Protein AF-V4XPL2-F1 (afdb_monomer_lite)

Sequence (329 aa):
MSSGTDWDTNAVEYSGDIAVSGDETPPVGIESPEDVYILPHSIEGDLKIVNAEYVFADVPTGDTVNDPTPETEITGSLEDAYYQPHGVTGDAILVDPEDVFIAQNAVEGQLQVVGDEQRFYEDQASPQFPYAQLDETVVGWQQSATITEPRVGAAVSGYDNSLAIEEAEHDLDIYVLGSEHEVRVTSQVGREMSVNVFFVGINNTVSTGPYVDVTVANESGTDNTATQDSFPVDRLIEQTETEAYSEAGFGRAQVTYQQLADTDDEYCPNCGCVDVTIIERRQRDALFVFGSPVYTYDDGGVSYECEECSPRGSPRVELTPDERRELFS

pLDDT: mean 88.95, std 11.65, range [33.03, 98.81]

Structure (mmCIF, N/CA/C/O backbone):
data_AF-V4XPL2-F1
#
_entry.id   AF-V4XPL2-F1
#
loop_
_atom_site.group_PDB
_atom_site.id
_atom_site.type_symbol
_atom_site.label_atom_id
_atom_site.label_alt_id
_atom_site.label_comp_id
_atom_site.label_asym_id
_atom_site.label_entity_id
_atom_site.label_seq_id
_atom_site.pdbx_PDB_ins_code
_atom_site.Cartn_x
_atom_site.Cartn_y
_atom_site.Cartn_z
_atom_site.occupancy
_atom_site.B_iso_or_equiv
_atom_site.auth_seq_id
_atom_site.auth_comp_id
_atom_site.auth_asym_id
_atom_site.auth_atom_id
_atom_site.pdbx_PDB_model_num
ATOM 1 N N . MET A 1 1 ? 22.987 21.596 -19.414 1.00 33.03 1 MET A N 1
ATOM 2 C CA . MET A 1 1 ? 23.708 21.371 -20.686 1.00 33.03 1 MET A CA 1
ATOM 3 C C . MET A 1 1 ? 23.213 20.015 -21.125 1.00 33.03 1 MET A C 1
ATOM 5 O O . MET A 1 1 ? 23.499 19.090 -20.392 1.00 33.03 1 MET A O 1
ATOM 9 N N . SER A 1 2 ? 22.389 19.930 -22.174 1.00 36.25 2 SER A N 1
ATOM 10 C CA . SER A 1 2 ? 21.857 18.644 -22.651 1.00 36.25 2 SER A CA 1
ATOM 11 C C . SER A 1 2 ? 23.041 17.742 -23.005 1.00 36.25 2 SER A C 1
ATOM 13 O O . SER A 1 2 ? 23.864 18.098 -23.853 1.00 36.25 2 SER A O 1
ATOM 15 N N . SER A 1 3 ? 23.174 16.654 -22.255 1.00 40.31 3 SER A N 1
ATOM 16 C CA . SER A 1 3 ? 24.094 15.546 -22.492 1.00 40.31 3 SER A CA 1
ATOM 17 C C . SER A 1 3 ? 23.401 14.474 -23.323 1.00 40.31 3 SER A C 1
ATOM 19 O O . SER A 1 3 ? 23.576 13.296 -23.043 1.00 40.31 3 SER A O 1
ATOM 21 N N . GLY A 1 4 ? 22.651 14.896 -24.349 1.00 46.25 4 GLY A N 1
ATOM 22 C CA . GLY A 1 4 ? 21.973 13.976 -25.249 1.00 46.25 4 GLY A CA 1
ATOM 23 C C . GLY A 1 4 ? 22.953 12.958 -25.799 1.00 46.25 4 GLY A C 1
ATOM 24 O O . GLY A 1 4 ? 23.976 13.314 -26.404 1.00 46.25 4 GLY A O 1
ATOM 25 N N . THR A 1 5 ? 22.676 11.696 -25.504 1.00 55.81 5 THR A N 1
ATOM 26 C CA . THR A 1 5 ? 23.456 10.582 -26.016 1.00 55.81 5 THR A CA 1
ATOM 27 C C . THR A 1 5 ? 23.020 10.424 -27.466 1.00 55.81 5 THR A C 1
ATOM 29 O O . THR A 1 5 ? 21.894 10.041 -27.720 1.00 55.81 5 THR A O 1
ATOM 32 N N . ASP A 1 6 ? 23.871 10.804 -28.423 1.00 56.38 6 ASP A N 1
ATOM 33 C CA . ASP A 1 6 ? 23.534 10.790 -29.857 1.00 56.38 6 ASP A CA 1
ATOM 34 C C . ASP A 1 6 ? 23.443 9.329 -30.347 1.00 56.38 6 ASP A C 1
ATOM 36 O O . ASP A 1 6 ? 24.427 8.741 -30.813 1.00 56.38 6 ASP A O 1
ATOM 40 N N . TRP A 1 7 ? 22.288 8.700 -30.129 1.00 66.06 7 TRP A N 1
ATOM 41 C CA . TRP A 1 7 ? 21.957 7.365 -30.603 1.00 66.06 7 TRP A CA 1
ATOM 42 C C . TRP A 1 7 ? 21.556 7.466 -32.091 1.00 66.06 7 TRP A C 1
ATOM 44 O O . TRP A 1 7 ? 20.605 8.139 -32.468 1.00 66.06 7 TRP A O 1
ATOM 54 N N . ASP A 1 8 ? 22.297 6.808 -32.991 1.00 57.56 8 ASP A N 1
ATOM 55 C CA . ASP A 1 8 ? 21.988 6.789 -34.438 1.00 57.56 8 ASP A CA 1
ATOM 56 C C . ASP A 1 8 ? 20.864 5.771 -34.732 1.00 57.56 8 ASP A C 1
ATOM 58 O O . ASP A 1 8 ? 21.123 4.673 -35.237 1.00 57.56 8 ASP A O 1
ATOM 62 N N . THR A 1 9 ? 19.630 6.081 -34.306 1.00 63.12 9 THR A N 1
ATOM 63 C CA . THR A 1 9 ? 18.518 5.110 -34.210 1.00 63.12 9 THR A CA 1
ATOM 64 C C . THR A 1 9 ? 17.161 5.676 -34.662 1.00 63.12 9 THR A C 1
ATOM 66 O O . THR A 1 9 ? 17.062 6.815 -35.130 1.00 63.12 9 THR A O 1
ATOM 69 N N . ASN A 1 10 ? 16.094 4.862 -34.612 1.00 75.44 10 ASN A N 1
ATOM 70 C CA . ASN A 1 10 ? 14.735 5.326 -34.907 1.00 75.44 10 ASN A CA 1
ATOM 71 C C . ASN A 1 10 ? 14.178 6.107 -33.707 1.00 75.44 10 ASN A C 1
ATOM 73 O O . ASN A 1 10 ? 13.444 5.547 -32.893 1.00 75.44 10 ASN A O 1
ATOM 77 N N . ALA A 1 11 ? 14.514 7.393 -33.621 1.00 81.62 11 ALA A N 1
ATOM 78 C CA . ALA A 1 11 ? 13.991 8.272 -32.583 1.00 81.62 11 ALA A CA 1
ATOM 79 C C . ALA A 1 11 ? 12.502 8.592 -32.803 1.00 81.62 11 ALA A C 1
ATOM 81 O O . ALA A 1 11 ? 12.077 8.965 -33.906 1.00 81.62 11 ALA A O 1
ATOM 82 N N . VAL A 1 12 ? 11.717 8.475 -31.735 1.00 87.69 12 VAL A N 1
ATOM 83 C CA . VAL A 1 12 ? 10.307 8.857 -31.666 1.00 87.69 12 VAL A CA 1
ATOM 84 C C . VAL A 1 12 ? 10.140 9.879 -30.544 1.00 87.69 12 VAL A C 1
ATOM 86 O O . VAL A 1 12 ? 10.481 9.613 -29.396 1.00 87.69 12 VAL A O 1
ATOM 89 N N . GLU A 1 13 ? 9.607 11.052 -30.882 1.00 90.56 13 GLU A N 1
ATOM 90 C CA . GLU A 1 13 ? 9.356 12.119 -29.909 1.00 90.56 13 GLU A CA 1
ATOM 91 C C . GLU A 1 13 ? 7.941 12.015 -29.320 1.00 90.56 13 GLU A C 1
ATOM 93 O O . GLU A 1 13 ? 6.956 11.954 -30.067 1.00 90.56 13 GLU A O 1
ATOM 98 N N . TYR A 1 14 ? 7.841 12.077 -27.991 1.00 92.81 14 TYR A N 1
ATOM 99 C CA . TYR A 1 14 ? 6.587 12.139 -27.236 1.00 92.81 14 TYR A CA 1
ATOM 100 C C . TYR A 1 14 ? 6.548 13.349 -26.285 1.00 92.81 14 TYR A C 1
ATOM 102 O O . TYR A 1 14 ? 7.521 14.087 -26.115 1.00 92.81 14 TYR A O 1
ATOM 110 N N . SER A 1 15 ? 5.377 13.595 -25.697 1.00 93.50 15 SER A N 1
ATOM 111 C CA . SER A 1 15 ? 5.182 14.629 -24.678 1.00 93.50 15 SER A CA 1
ATOM 112 C C . SER A 1 15 ? 4.170 14.172 -23.636 1.00 93.50 15 SER A C 1
ATOM 114 O O . SER A 1 15 ? 3.108 13.682 -24.039 1.00 93.50 15 SER A O 1
ATOM 116 N N . GLY A 1 16 ? 4.455 14.431 -22.361 1.00 93.50 16 GLY A N 1
ATOM 117 C CA . GLY A 1 16 ? 3.682 13.922 -21.227 1.00 93.50 16 GLY A CA 1
ATOM 118 C C . GLY A 1 16 ? 3.975 12.446 -20.970 1.00 93.50 16 GLY A C 1
ATOM 119 O O . GLY A 1 16 ? 5.040 11.952 -21.347 1.00 93.50 16 GLY A O 1
ATOM 120 N N . ASP A 1 17 ? 3.007 11.759 -20.375 1.00 94.44 17 ASP A N 1
ATOM 121 C CA . ASP A 1 17 ? 3.137 10.351 -20.004 1.00 94.44 17 ASP A CA 1
ATOM 122 C C . ASP A 1 17 ? 3.241 9.418 -21.212 1.00 94.44 17 ASP A C 1
ATOM 124 O O . ASP A 1 17 ? 2.510 9.543 -22.207 1.00 94.44 17 ASP A O 1
ATOM 128 N N . ILE A 1 18 ? 4.089 8.402 -21.084 1.00 95.12 18 ILE A N 1
ATOM 129 C CA . ILE A 1 18 ? 4.229 7.323 -22.059 1.00 95.12 18 ILE A CA 1
ATOM 130 C C . ILE A 1 18 ? 4.023 5.959 -21.408 1.00 95.12 18 ILE A C 1
ATOM 132 O O . ILE A 1 18 ? 4.383 5.722 -20.258 1.00 95.12 18 ILE A O 1
ATOM 136 N N . ALA A 1 19 ? 3.465 5.027 -22.178 1.00 95.06 19 ALA A N 1
ATOM 137 C CA . ALA A 1 19 ? 3.338 3.632 -21.783 1.00 95.06 19 ALA A CA 1
ATOM 138 C C . ALA A 1 19 ? 4.130 2.753 -22.752 1.00 95.06 19 ALA A C 1
ATOM 140 O O . ALA A 1 19 ? 3.823 2.712 -23.944 1.00 95.06 19 ALA A O 1
ATOM 141 N N . VAL A 1 20 ? 5.118 2.029 -22.230 1.00 95.06 20 VAL A N 1
ATOM 142 C CA . VAL A 1 20 ? 5.920 1.061 -22.985 1.00 95.06 20 VAL A CA 1
ATOM 143 C C . VAL A 1 20 ? 5.206 -0.282 -22.910 1.00 95.06 20 VAL A C 1
ATOM 145 O O . VAL A 1 20 ? 5.054 -0.849 -21.826 1.00 95.06 20 VAL A O 1
ATOM 148 N N . SER A 1 21 ? 4.699 -0.756 -24.047 1.00 92.31 21 SER A N 1
ATOM 149 C CA . SER A 1 21 ? 3.725 -1.862 -24.097 1.00 92.31 21 SER A CA 1
ATOM 150 C C . SER A 1 21 ? 4.069 -2.974 -25.093 1.00 92.31 21 SER A C 1
ATOM 152 O O . SER A 1 21 ? 3.264 -3.886 -25.292 1.00 92.31 21 SER A O 1
ATOM 154 N N . GLY A 1 22 ? 5.270 -2.936 -25.678 1.00 91.06 22 GLY A N 1
ATOM 155 C CA . GLY A 1 22 ? 5.806 -3.995 -26.537 1.00 91.06 22 GLY A CA 1
ATOM 156 C C . GLY A 1 22 ? 5.721 -3.706 -28.034 1.00 91.06 22 GLY A C 1
ATOM 157 O O . GLY A 1 22 ? 6.038 -4.585 -28.838 1.00 91.06 22 GLY A O 1
ATOM 158 N N . ASP A 1 23 ? 5.303 -2.498 -28.419 1.00 89.50 23 ASP A N 1
ATOM 159 C CA . ASP A 1 23 ? 5.283 -2.057 -29.819 1.00 89.50 23 ASP A CA 1
ATOM 160 C C . ASP A 1 23 ? 6.684 -1.628 -30.303 1.00 89.50 23 ASP A C 1
ATOM 162 O O . ASP A 1 23 ? 6.965 -1.594 -31.506 1.00 89.50 23 ASP A O 1
ATOM 166 N N . GLU A 1 24 ? 7.576 -1.318 -29.364 1.00 92.00 24 GLU A N 1
ATOM 167 C CA . GLU A 1 24 ? 8.950 -0.899 -29.588 1.00 92.00 24 GLU A CA 1
ATOM 168 C C . GLU A 1 24 ? 9.860 -2.081 -29.958 1.00 92.00 24 GLU A C 1
ATOM 170 O O . GLU A 1 24 ? 9.716 -3.206 -29.479 1.00 92.00 24 GLU A O 1
ATOM 175 N N . THR A 1 25 ? 10.854 -1.827 -30.813 1.00 93.56 25 THR A N 1
ATOM 176 C CA . THR A 1 25 ? 11.878 -2.828 -31.146 1.00 93.56 25 THR A CA 1
ATOM 177 C C . THR A 1 25 ? 13.047 -2.718 -30.161 1.00 93.56 25 THR A C 1
ATOM 179 O O . THR A 1 25 ? 13.667 -1.650 -30.116 1.00 93.56 25 THR A O 1
ATOM 182 N N . PRO A 1 26 ? 13.368 -3.772 -29.384 1.00 92.06 26 PRO A N 1
ATOM 183 C CA . PRO A 1 26 ? 14.457 -3.729 -28.417 1.00 92.06 26 PRO A CA 1
ATOM 184 C C . PRO A 1 26 ? 15.846 -3.781 -29.088 1.00 92.06 26 PRO A C 1
ATOM 186 O O . PRO A 1 26 ? 15.983 -4.408 -30.140 1.00 92.06 26 PRO A O 1
ATOM 189 N N . PRO A 1 27 ? 16.897 -3.216 -28.463 1.00 94.00 27 PRO A N 1
ATOM 190 C CA . PRO A 1 27 ? 16.865 -2.551 -27.160 1.00 94.00 27 PRO A CA 1
ATOM 191 C C . PRO A 1 27 ? 16.107 -1.218 -27.194 1.00 94.00 27 PRO A C 1
ATOM 193 O O . PRO A 1 27 ? 16.219 -0.473 -28.167 1.00 94.00 27 PRO A O 1
ATOM 196 N N . VAL A 1 28 ? 15.313 -0.937 -26.161 1.00 95.19 28 VAL A N 1
ATOM 197 C CA . VAL A 1 28 ? 14.491 0.283 -26.075 1.00 95.19 28 VAL A CA 1
ATOM 198 C C . VAL A 1 28 ? 15.183 1.288 -25.165 1.00 95.19 28 VAL A C 1
ATOM 200 O O . VAL A 1 28 ? 15.486 0.971 -24.018 1.00 95.19 28 VAL A O 1
ATOM 203 N N . GLY A 1 29 ? 15.456 2.485 -25.675 1.00 94.88 29 GLY A N 1
ATOM 204 C CA . GLY A 1 29 ? 16.069 3.572 -24.920 1.00 94.88 29 GLY A CA 1
ATOM 205 C C . GLY A 1 29 ? 15.078 4.698 -24.642 1.00 94.88 29 GLY A C 1
ATOM 206 O O . GLY A 1 29 ? 14.366 5.104 -25.557 1.00 94.88 29 GLY A O 1
ATOM 207 N N . ILE A 1 30 ? 15.053 5.219 -23.415 1.00 95.81 30 ILE A N 1
ATOM 208 C CA . ILE A 1 30 ? 14.288 6.417 -23.032 1.00 95.81 30 ILE A CA 1
ATOM 209 C C . ILE A 1 30 ? 15.241 7.441 -22.413 1.00 95.81 30 ILE A C 1
ATOM 211 O O . ILE A 1 30 ? 16.019 7.099 -21.518 1.00 95.81 30 ILE A O 1
ATOM 215 N N . GLU A 1 31 ? 15.178 8.683 -22.890 1.00 95.06 31 GLU A N 1
ATOM 216 C CA . GLU A 1 31 ? 15.994 9.799 -22.396 1.00 95.06 31 GLU A CA 1
ATOM 217 C C . GLU A 1 31 ? 15.141 10.824 -21.637 1.00 95.06 31 GLU A C 1
ATOM 219 O O . GLU A 1 31 ? 14.113 11.277 -22.143 1.00 95.06 31 GLU A O 1
ATOM 224 N N . SER A 1 32 ? 15.615 11.209 -20.450 1.00 94.56 32 SER A N 1
ATOM 225 C CA . SER A 1 32 ? 15.077 12.276 -19.599 1.00 94.56 32 SER A CA 1
ATOM 226 C C . SER A 1 32 ? 13.561 12.236 -19.329 1.00 94.56 32 SER A C 1
ATOM 228 O O . SER A 1 32 ? 12.900 13.257 -19.537 1.00 94.56 32 SER A O 1
ATOM 230 N N . PRO A 1 33 ? 12.984 11.097 -18.890 1.00 96.38 33 PRO A N 1
ATOM 231 C CA . PRO A 1 33 ? 11.694 11.124 -18.198 1.00 96.38 33 PRO A CA 1
ATOM 232 C C . PRO A 1 33 ? 11.840 11.766 -16.809 1.00 96.38 33 PRO A C 1
ATOM 234 O O . PRO A 1 33 ? 12.919 11.690 -16.221 1.00 96.38 33 PRO A O 1
ATOM 237 N N . GLU A 1 34 ? 10.773 12.370 -16.286 1.00 95.69 34 GLU A N 1
ATOM 238 C CA . GLU A 1 34 ? 10.723 12.796 -14.882 1.00 95.69 34 GLU A CA 1
ATOM 239 C C . GLU A 1 34 ? 10.670 11.527 -14.011 1.00 95.69 34 GLU A C 1
ATOM 241 O O . GLU A 1 34 ? 11.707 11.089 -13.512 1.00 95.69 34 GLU A O 1
ATOM 246 N N . ASP A 1 35 ? 9.536 10.822 -13.980 1.00 97.31 35 ASP A N 1
ATOM 247 C CA . ASP A 1 35 ? 9.384 9.593 -13.193 1.00 97.31 35 ASP A CA 1
ATOM 248 C C . ASP A 1 35 ? 9.256 8.335 -14.063 1.00 97.31 35 ASP A C 1
ATOM 250 O O . ASP A 1 35 ? 8.622 8.320 -15.122 1.00 97.31 35 ASP A O 1
ATOM 254 N N . VAL A 1 36 ? 9.823 7.216 -13.605 1.00 98.19 36 VAL A N 1
ATOM 255 C CA . VAL A 1 36 ? 9.732 5.923 -14.294 1.00 98.19 36 VAL A CA 1
ATOM 256 C C . VAL A 1 36 ? 9.195 4.831 -13.381 1.00 98.19 36 VAL A C 1
ATOM 258 O O . VAL A 1 36 ? 9.798 4.483 -12.368 1.00 98.19 36 VAL A O 1
ATOM 261 N N . TYR A 1 37 ? 8.103 4.202 -13.807 1.00 97.50 37 TYR A N 1
ATOM 262 C CA . TYR A 1 37 ? 7.423 3.131 -13.085 1.00 97.50 37 TYR A CA 1
ATOM 263 C C . TYR A 1 37 ? 7.590 1.811 -13.833 1.00 97.50 37 TYR A C 1
ATOM 265 O O . TYR A 1 37 ? 7.053 1.624 -14.931 1.00 97.50 37 TYR A O 1
ATOM 273 N N . ILE A 1 38 ? 8.328 0.872 -13.238 1.00 96.94 38 ILE A N 1
ATOM 274 C CA . ILE A 1 38 ? 8.622 -0.429 -13.846 1.00 96.94 38 ILE A CA 1
ATOM 275 C C . ILE A 1 38 ? 7.856 -1.523 -13.120 1.00 96.94 38 ILE A C 1
ATOM 277 O O . ILE A 1 38 ? 8.238 -1.967 -12.035 1.00 96.94 38 ILE A O 1
ATOM 281 N N . LEU A 1 39 ? 6.747 -1.936 -13.735 1.00 94.38 39 LEU A N 1
ATOM 282 C CA . LEU A 1 39 ? 5.855 -2.955 -13.192 1.00 94.38 39 LEU A CA 1
ATOM 283 C C . LEU A 1 39 ? 6.496 -4.358 -13.245 1.00 94.38 39 LEU A C 1
ATOM 285 O O . LEU A 1 39 ? 7.512 -4.571 -13.912 1.00 94.38 39 LEU A O 1
ATOM 289 N N . PRO A 1 40 ? 5.933 -5.351 -12.534 1.00 92.25 40 PRO A N 1
ATOM 290 C CA . PRO A 1 40 ? 6.424 -6.722 -12.607 1.00 92.25 40 PRO A CA 1
ATOM 291 C C . PRO A 1 40 ? 6.359 -7.296 -14.027 1.00 92.25 40 PRO A C 1
ATOM 293 O O . PRO A 1 40 ? 5.365 -7.129 -14.734 1.00 92.25 40 PRO A O 1
ATOM 296 N N . HIS A 1 41 ? 7.397 -8.046 -14.407 1.00 92.94 41 HIS A N 1
ATOM 297 C 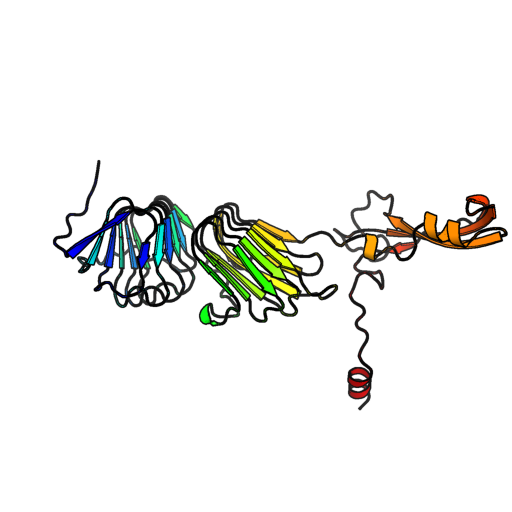CA . HIS A 1 41 ? 7.555 -8.693 -15.714 1.00 92.94 41 HIS A CA 1
ATOM 298 C C . HIS A 1 41 ? 7.567 -7.736 -16.912 1.00 92.94 41 HIS A C 1
ATOM 300 O O . HIS A 1 41 ? 7.208 -8.135 -18.020 1.00 92.94 41 HIS A O 1
ATOM 306 N N . SER A 1 42 ? 7.956 -6.477 -16.720 1.00 95.94 42 SER A N 1
ATOM 307 C CA . SER A 1 42 ? 7.938 -5.499 -17.805 1.00 95.94 42 SER A CA 1
ATOM 308 C C . SER A 1 42 ? 9.098 -5.629 -18.790 1.00 95.94 42 SER A C 1
ATOM 310 O O . SER A 1 42 ? 8.923 -5.288 -19.958 1.00 95.94 42 SER A O 1
ATOM 312 N N . ILE A 1 43 ? 10.265 -6.117 -18.352 1.00 96.62 43 ILE A N 1
ATOM 313 C CA . ILE A 1 43 ? 11.481 -6.201 -19.176 1.00 96.62 43 ILE A CA 1
ATOM 314 C C . ILE A 1 43 ? 12.018 -7.640 -19.173 1.00 96.62 43 ILE A C 1
ATOM 316 O O . ILE A 1 43 ? 12.456 -8.150 -18.141 1.00 96.62 43 ILE A O 1
ATOM 320 N N . GLU A 1 44 ? 12.001 -8.289 -20.341 1.00 95.56 44 GLU A N 1
ATOM 321 C CA . GLU A 1 44 ? 12.483 -9.671 -20.527 1.00 95.56 44 GLU A CA 1
ATOM 322 C C . GLU A 1 44 ? 14.022 -9.763 -20.619 1.00 95.56 44 GLU A C 1
ATOM 324 O O . GLU A 1 44 ? 14.604 -10.819 -20.367 1.00 95.56 44 GLU A O 1
ATOM 329 N N . GLY A 1 45 ? 14.693 -8.672 -21.003 1.00 94.12 45 GLY A N 1
ATOM 330 C CA . GLY A 1 45 ? 16.153 -8.576 -21.084 1.00 94.12 45 GLY A CA 1
ATOM 331 C C . GLY A 1 45 ? 16.799 -7.895 -19.877 1.00 94.12 45 GLY A C 1
ATOM 332 O O . GLY A 1 45 ? 16.283 -7.934 -18.757 1.00 94.12 45 GLY A O 1
ATOM 333 N N . ASP A 1 46 ? 17.954 -7.275 -20.111 1.00 94.06 46 ASP A N 1
ATOM 334 C CA . ASP A 1 46 ? 18.656 -6.464 -19.113 1.00 94.06 46 ASP A CA 1
ATOM 335 C C . ASP A 1 46 ? 18.045 -5.048 -19.039 1.00 94.06 46 ASP A C 1
ATOM 337 O O . ASP A 1 46 ? 17.682 -4.464 -20.060 1.00 94.06 46 ASP A O 1
ATOM 341 N N . LEU A 1 47 ? 17.983 -4.462 -17.840 1.00 94.62 47 LEU A N 1
ATOM 342 C CA . LEU A 1 47 ? 17.645 -3.051 -17.637 1.00 94.62 47 LEU A CA 1
ATOM 343 C C . LEU A 1 47 ? 18.887 -2.285 -17.195 1.00 94.62 47 LEU A C 1
ATOM 345 O O . LEU A 1 47 ? 19.499 -2.612 -16.176 1.00 94.62 47 LEU A O 1
ATOM 349 N N . LYS A 1 48 ? 19.207 -1.215 -17.917 1.00 94.12 48 LYS A N 1
ATOM 350 C CA . LYS A 1 48 ? 20.251 -0.263 -17.552 1.00 94.12 48 LYS A CA 1
ATOM 351 C C . LYS A 1 48 ? 19.659 1.100 -17.206 1.00 94.12 48 LYS A C 1
ATOM 353 O O . LYS A 1 48 ? 18.883 1.646 -17.978 1.00 94.12 48 LYS A O 1
ATOM 358 N N . ILE A 1 49 ? 20.103 1.674 -16.093 1.00 95.00 49 ILE A N 1
ATOM 359 C CA . ILE A 1 49 ? 19.740 3.015 -15.627 1.00 95.00 49 ILE A CA 1
ATOM 360 C C . ILE A 1 49 ? 21.017 3.840 -15.486 1.00 95.00 49 ILE A C 1
ATOM 362 O O . ILE A 1 49 ? 21.981 3.403 -14.847 1.00 95.00 49 ILE A O 1
ATOM 366 N N . VAL A 1 50 ? 21.036 5.020 -16.100 1.00 94.00 50 VAL A N 1
ATOM 367 C CA . VAL A 1 50 ? 22.186 5.926 -16.125 1.00 94.00 50 VAL A CA 1
ATOM 368 C C . VAL A 1 50 ? 21.784 7.282 -15.570 1.00 94.00 50 VAL A C 1
ATOM 370 O O . VAL A 1 50 ? 20.865 7.890 -16.100 1.00 94.00 50 VAL A O 1
ATOM 373 N N . ASN A 1 51 ? 22.523 7.759 -14.564 1.00 94.00 51 ASN A N 1
ATOM 374 C CA . ASN A 1 51 ? 22.381 9.088 -13.955 1.00 94.00 51 ASN A CA 1
ATOM 375 C C . ASN A 1 51 ? 20.956 9.418 -13.468 1.00 94.00 51 ASN A C 1
ATOM 377 O O . ASN A 1 51 ? 20.461 10.509 -13.732 1.00 94.00 51 ASN A O 1
ATOM 381 N N . ALA A 1 52 ? 20.303 8.483 -12.779 1.00 96.38 52 ALA A N 1
ATOM 382 C CA . ALA A 1 52 ? 19.049 8.789 -12.091 1.00 96.38 52 ALA A CA 1
ATOM 383 C C . ALA A 1 52 ? 19.277 9.763 -10.918 1.00 96.38 52 ALA A C 1
ATOM 385 O O . ALA A 1 52 ? 20.348 9.729 -10.306 1.00 96.38 52 ALA A O 1
ATOM 386 N N . GLU A 1 53 ? 18.292 10.569 -10.533 1.00 95.56 53 GLU A N 1
ATOM 387 C CA . GLU A 1 53 ? 18.335 11.233 -9.224 1.00 95.56 53 GLU A CA 1
ATOM 388 C C . GLU A 1 53 ? 18.155 10.174 -8.126 1.00 95.56 53 GLU A C 1
ATOM 390 O O . GLU A 1 53 ? 19.105 9.863 -7.391 1.00 95.56 53 GLU A O 1
ATOM 395 N N . TYR A 1 54 ? 16.998 9.507 -8.103 1.00 96.25 54 TYR A N 1
ATOM 396 C CA . TYR A 1 54 ? 16.703 8.447 -7.141 1.00 96.25 54 TYR A CA 1
ATOM 397 C C . TYR A 1 54 ? 16.314 7.121 -7.805 1.00 96.25 54 TYR A C 1
ATOM 399 O O . TYR A 1 54 ? 15.577 7.059 -8.785 1.00 96.25 54 TYR A O 1
ATOM 407 N N . VAL A 1 55 ? 16.798 6.010 -7.237 1.00 96.25 55 VAL A N 1
ATOM 408 C CA . VAL A 1 55 ? 16.379 4.655 -7.634 1.00 96.25 55 VAL A CA 1
ATOM 409 C C . VAL A 1 55 ? 15.835 3.896 -6.432 1.00 96.25 55 VAL A C 1
ATOM 411 O O . VAL A 1 55 ? 16.560 3.631 -5.470 1.00 96.25 55 VAL A O 1
ATOM 414 N N . PHE A 1 56 ? 14.572 3.495 -6.526 1.00 95.31 56 PHE A N 1
ATOM 415 C CA . PHE A 1 56 ? 13.850 2.684 -5.553 1.00 95.31 56 PHE A CA 1
ATOM 416 C C . PHE A 1 56 ? 13.655 1.287 -6.133 1.00 95.31 56 PHE A C 1
ATOM 418 O O . PHE A 1 56 ? 12.969 1.118 -7.141 1.00 95.31 56 PHE A O 1
ATOM 425 N N . ALA A 1 57 ? 14.274 0.274 -5.532 1.00 90.75 57 ALA A N 1
ATOM 426 C CA . ALA A 1 57 ? 14.208 -1.083 -6.058 1.00 90.75 57 ALA A CA 1
ATOM 427 C C . ALA A 1 57 ? 14.129 -2.115 -4.941 1.00 90.75 57 ALA A C 1
ATOM 429 O O . ALA A 1 57 ? 14.853 -2.018 -3.963 1.00 90.75 57 ALA A O 1
ATOM 430 N N . ASP A 1 58 ? 13.337 -3.162 -5.164 1.00 78.62 58 ASP A N 1
ATOM 431 C CA . ASP A 1 58 ? 13.227 -4.334 -4.281 1.00 78.62 58 ASP A CA 1
ATOM 432 C C . ASP A 1 58 ? 14.186 -5.478 -4.657 1.00 78.62 58 ASP A C 1
ATOM 434 O O . ASP A 1 58 ? 14.074 -6.600 -4.158 1.00 78.62 58 ASP A O 1
ATOM 438 N N . VAL A 1 59 ? 15.125 -5.238 -5.579 1.00 75.75 59 VAL A N 1
ATOM 439 C CA . VAL A 1 59 ? 16.059 -6.260 -6.077 1.00 75.75 59 VAL A CA 1
ATOM 440 C C . VAL A 1 59 ? 17.508 -5.759 -6.107 1.00 75.75 59 VAL A C 1
ATOM 442 O O . VAL A 1 59 ? 17.744 -4.572 -6.346 1.00 75.75 59 VAL A O 1
ATOM 445 N N . PRO A 1 60 ? 18.508 -6.646 -5.911 1.00 75.75 60 PRO A N 1
ATOM 446 C CA . PRO A 1 60 ? 19.908 -6.265 -6.013 1.00 75.75 60 PRO A CA 1
ATOM 447 C C . PRO A 1 60 ? 20.249 -5.697 -7.394 1.00 75.75 60 PRO A C 1
ATOM 449 O O . PRO A 1 60 ? 20.021 -6.331 -8.424 1.00 75.75 60 PRO A O 1
ATOM 452 N N . THR A 1 61 ? 20.896 -4.539 -7.402 1.00 79.00 61 THR A N 1
ATOM 453 C CA . THR A 1 61 ? 21.438 -3.881 -8.598 1.00 79.00 61 THR A CA 1
ATOM 454 C C . THR A 1 61 ? 22.917 -4.228 -8.794 1.00 79.00 61 THR A C 1
ATOM 456 O O . THR A 1 61 ? 23.678 -4.246 -7.822 1.00 79.00 61 THR A O 1
ATOM 459 N N . GLY A 1 62 ? 23.358 -4.444 -10.033 1.00 76.06 62 GLY A N 1
ATOM 460 C CA . GLY A 1 62 ? 24.774 -4.548 -10.394 1.00 76.06 62 GLY A CA 1
ATOM 461 C C . GLY A 1 62 ? 25.380 -3.218 -10.866 1.00 76.06 62 GLY A C 1
ATOM 462 O O . GLY A 1 62 ? 24.683 -2.373 -11.415 1.00 76.06 62 GLY A O 1
ATOM 463 N N . ASP A 1 63 ? 26.705 -3.077 -10.730 1.00 71.94 63 ASP A N 1
ATOM 464 C CA . ASP A 1 63 ? 27.458 -1.874 -11.154 1.00 71.94 63 ASP A CA 1
ATOM 465 C C . ASP A 1 63 ? 28.192 -2.059 -12.501 1.00 71.94 63 ASP A C 1
ATOM 467 O O . ASP A 1 63 ? 29.121 -1.320 -12.840 1.00 71.94 63 ASP A O 1
ATOM 471 N N . THR A 1 64 ? 27.877 -3.123 -13.243 1.00 67.25 64 THR A N 1
ATOM 472 C CA . THR A 1 64 ? 28.568 -3.435 -14.507 1.00 67.25 64 THR A CA 1
ATOM 473 C C . THR A 1 64 ? 27.790 -2.862 -15.677 1.00 67.25 64 THR A C 1
ATOM 475 O O . THR A 1 64 ? 26.571 -2.854 -15.641 1.00 67.25 64 THR A O 1
ATOM 478 N N . VAL A 1 65 ? 28.501 -2.405 -16.709 1.00 56.41 65 VAL A N 1
ATOM 479 C CA . VAL A 1 65 ? 27.911 -1.762 -17.886 1.00 56.41 65 VAL A CA 1
ATOM 480 C C . VAL A 1 65 ? 28.048 -2.677 -19.095 1.00 56.41 65 VAL A C 1
ATOM 482 O O . VAL A 1 65 ? 29.154 -2.846 -19.617 1.00 56.41 65 VAL A O 1
ATOM 485 N N . ASN A 1 66 ? 26.926 -3.207 -19.576 1.00 64.81 66 ASN A N 1
ATOM 486 C CA . ASN A 1 66 ? 26.759 -3.445 -21.006 1.00 64.81 66 ASN A CA 1
ATOM 487 C C . ASN A 1 66 ? 25.995 -2.242 -21.566 1.00 64.81 66 ASN A C 1
ATOM 489 O O . ASN A 1 66 ? 25.010 -1.818 -20.978 1.00 64.81 66 ASN A O 1
ATOM 493 N N . ASP A 1 67 ? 26.480 -1.638 -22.648 1.00 64.81 67 ASP A N 1
ATOM 494 C CA . ASP A 1 67 ? 25.851 -0.456 -23.251 1.00 64.81 67 ASP A CA 1
ATOM 495 C C . ASP A 1 67 ? 25.311 -0.826 -24.635 1.00 64.81 67 ASP A C 1
ATOM 497 O O . ASP A 1 67 ? 26.009 -0.620 -25.636 1.00 64.81 67 ASP A O 1
ATOM 501 N N . PRO A 1 68 ? 24.148 -1.501 -24.712 1.00 69.19 68 PRO A N 1
ATOM 502 C CA . PRO A 1 68 ? 23.536 -1.742 -26.003 1.00 69.19 68 PRO A CA 1
ATOM 503 C C . PRO A 1 68 ? 23.204 -0.397 -26.653 1.00 69.19 68 PRO A C 1
ATOM 505 O O . PRO A 1 68 ? 22.755 0.533 -25.998 1.00 69.19 68 PRO A O 1
ATOM 508 N N . THR A 1 69 ? 23.442 -0.265 -27.955 1.00 82.81 69 THR A N 1
ATOM 509 C CA . THR A 1 69 ? 22.858 0.851 -28.706 1.00 82.81 69 THR A CA 1
ATOM 510 C C . THR A 1 69 ? 21.376 0.532 -28.898 1.00 82.81 69 THR A C 1
ATOM 512 O O . THR A 1 69 ? 21.096 -0.567 -29.390 1.00 82.81 69 THR A O 1
ATOM 515 N N . PRO A 1 70 ? 20.443 1.414 -28.501 1.00 89.12 70 PRO A N 1
ATOM 516 C CA . PRO A 1 70 ? 19.025 1.147 -28.695 1.00 89.12 70 PRO A CA 1
ATOM 517 C C . PRO A 1 70 ? 18.674 0.970 -30.175 1.00 89.12 70 PRO A C 1
ATOM 519 O O . PRO A 1 70 ? 19.339 1.501 -31.056 1.00 89.12 70 PRO A O 1
ATOM 522 N N . GLU A 1 71 ? 17.656 0.169 -30.471 1.00 90.94 71 GLU A N 1
ATOM 523 C CA . GLU A 1 71 ? 17.047 0.113 -31.806 1.00 90.94 71 GLU A CA 1
ATOM 524 C C . GLU A 1 71 ? 15.856 1.075 -31.910 1.00 90.94 71 GLU A C 1
ATOM 526 O O . GLU A 1 71 ? 15.622 1.660 -32.976 1.00 90.94 71 GLU A O 1
ATOM 531 N N . THR A 1 72 ? 15.142 1.261 -30.796 1.00 92.94 72 THR A N 1
ATOM 532 C CA . THR A 1 72 ? 14.082 2.260 -30.631 1.00 92.94 72 THR A CA 1
ATOM 533 C C . THR A 1 72 ? 14.484 3.241 -29.545 1.00 92.94 72 THR A C 1
ATOM 535 O O . THR A 1 72 ? 14.838 2.832 -28.442 1.00 92.94 72 THR A O 1
ATOM 538 N N . GLU A 1 73 ? 14.391 4.525 -29.855 1.00 94.00 73 GLU A N 1
ATOM 539 C CA . GLU A 1 73 ? 14.720 5.617 -28.947 1.00 94.00 73 GLU A CA 1
ATOM 540 C C . GLU A 1 73 ? 13.484 6.486 -28.730 1.00 94.00 73 GLU A C 1
ATOM 542 O O . GLU A 1 73 ? 12.833 6.907 -29.689 1.00 94.00 73 GLU A O 1
ATOM 547 N N . ILE A 1 74 ? 13.158 6.738 -27.467 1.00 94.56 74 ILE A N 1
ATOM 548 C CA . ILE A 1 74 ? 12.048 7.578 -27.037 1.00 94.56 74 ILE A CA 1
ATOM 549 C C . ILE A 1 74 ? 12.620 8.813 -26.347 1.00 94.56 74 ILE A C 1
ATOM 551 O O . ILE A 1 74 ? 13.343 8.712 -25.357 1.00 94.56 74 ILE A O 1
ATOM 555 N N . THR A 1 75 ? 12.277 9.982 -26.875 1.00 94.06 75 THR A N 1
ATOM 556 C CA . THR A 1 75 ? 12.736 11.281 -26.368 1.00 94.06 75 THR A CA 1
ATOM 557 C C . THR A 1 75 ? 11.584 12.284 -26.350 1.00 94.06 75 THR A C 1
ATOM 559 O O . THR A 1 75 ? 10.468 11.985 -26.785 1.00 94.06 75 THR A O 1
ATOM 562 N N . GLY A 1 76 ? 11.835 13.497 -25.856 1.00 92.44 76 GLY A N 1
ATOM 563 C CA . GLY A 1 76 ? 10.883 14.603 -25.923 1.00 92.44 76 GLY A CA 1
ATOM 564 C C . GLY A 1 76 ? 10.774 15.363 -24.608 1.00 92.44 76 GLY A C 1
ATOM 565 O O . GLY A 1 76 ? 11.776 15.626 -23.953 1.00 92.44 76 GLY A O 1
ATOM 566 N N . SER A 1 77 ? 9.559 15.778 -24.256 1.00 94.06 77 SER A N 1
ATOM 567 C CA . SER A 1 77 ? 9.246 16.373 -22.947 1.00 94.06 77 SER A CA 1
ATOM 568 C C . SER A 1 77 ? 8.385 15.381 -22.184 1.00 94.06 77 SER A C 1
ATOM 570 O O . SER A 1 77 ? 7.160 15.504 -22.179 1.00 94.06 77 SER A O 1
ATOM 572 N N . LEU A 1 78 ? 9.041 14.332 -21.701 1.00 95.81 78 LEU A N 1
ATOM 573 C CA . LEU A 1 78 ? 8.414 13.197 -21.042 1.00 95.81 78 LEU A CA 1
ATOM 574 C C . LEU A 1 78 ? 8.179 13.563 -19.577 1.00 95.81 78 LEU A C 1
ATOM 576 O O . LEU A 1 78 ? 9.107 14.031 -18.929 1.00 95.81 78 LEU A O 1
ATOM 580 N N . GLU A 1 79 ? 6.946 13.385 -19.112 1.00 94.31 79 GLU A N 1
ATOM 581 C CA . GLU A 1 79 ? 6.611 13.483 -17.685 1.00 94.31 79 GLU A CA 1
ATOM 582 C C . GLU A 1 79 ? 6.888 12.092 -17.099 1.00 94.31 79 GLU A C 1
ATOM 584 O O . GLU A 1 79 ? 8.030 11.794 -16.756 1.00 94.31 79 GLU A O 1
ATOM 589 N N . ASP A 1 80 ? 5.928 11.173 -17.193 1.00 95.75 80 ASP A N 1
ATOM 590 C CA . ASP A 1 80 ? 6.106 9.817 -16.672 1.00 95.75 80 ASP A CA 1
ATOM 591 C C . ASP A 1 80 ? 6.375 8.760 -17.757 1.00 95.75 80 ASP A C 1
ATOM 593 O O . ASP A 1 80 ? 5.834 8.808 -18.867 1.00 95.75 80 ASP A O 1
ATOM 597 N N . ALA A 1 81 ? 7.116 7.705 -17.411 1.00 96.69 81 ALA A N 1
ATOM 598 C CA . ALA A 1 81 ? 7.227 6.491 -18.215 1.00 96.69 81 ALA A CA 1
ATOM 599 C C . ALA A 1 81 ? 6.728 5.249 -17.463 1.00 96.69 81 ALA A C 1
ATOM 601 O O . ALA A 1 81 ? 7.294 4.826 -16.457 1.00 96.69 81 ALA A O 1
ATOM 602 N N . TYR A 1 82 ? 5.704 4.596 -18.012 1.00 96.88 82 TYR A N 1
ATOM 603 C CA . TYR A 1 82 ? 5.106 3.384 -17.458 1.00 96.88 82 TYR A CA 1
ATOM 604 C C . TYR A 1 82 ? 5.506 2.158 -18.277 1.00 96.88 82 TYR A C 1
ATOM 606 O O . TYR A 1 82 ? 4.996 1.932 -19.378 1.00 96.88 82 TYR A O 1
ATOM 614 N N . TYR A 1 83 ? 6.375 1.318 -17.724 1.00 97.12 83 TYR A N 1
ATOM 615 C CA . TYR A 1 83 ? 6.717 0.031 -18.321 1.00 97.12 83 TYR A CA 1
ATOM 616 C C . TYR A 1 83 ? 5.667 -1.003 -17.928 1.00 97.12 83 TYR A C 1
ATOM 618 O O . TYR A 1 83 ? 5.653 -1.493 -16.795 1.00 97.12 83 TYR A O 1
ATOM 626 N N . GLN A 1 84 ? 4.785 -1.335 -18.870 1.00 94.50 84 GLN A N 1
ATOM 627 C CA . GLN A 1 84 ? 3.725 -2.323 -18.672 1.00 94.50 84 GLN A CA 1
ATOM 628 C C . GLN A 1 84 ? 4.298 -3.747 -18.643 1.00 94.50 84 GLN A C 1
ATOM 630 O O . GLN A 1 84 ? 5.363 -3.975 -19.221 1.00 94.50 84 GLN A O 1
ATOM 635 N N . PRO A 1 85 ? 3.601 -4.727 -18.034 1.00 92.94 85 PRO A N 1
ATOM 636 C CA . PRO A 1 85 ? 3.999 -6.128 -18.127 1.00 92.94 85 PRO A CA 1
ATOM 637 C C . PRO A 1 85 ? 4.189 -6.552 -19.590 1.00 92.94 85 PRO A C 1
ATOM 639 O O . PRO A 1 85 ? 3.325 -6.294 -20.429 1.00 92.94 85 PRO A O 1
ATOM 642 N N . HIS A 1 86 ? 5.310 -7.210 -19.887 1.00 93.25 86 HIS A N 1
ATOM 643 C CA . HIS A 1 86 ? 5.776 -7.545 -21.241 1.00 93.25 86 HIS A CA 1
ATOM 644 C C . HIS A 1 86 ? 6.010 -6.333 -22.164 1.00 93.25 86 HIS A C 1
ATOM 646 O O . HIS A 1 86 ? 5.966 -6.465 -23.388 1.00 93.25 86 HIS A O 1
ATOM 652 N N . GLY A 1 87 ? 6.264 -5.155 -21.589 1.00 93.69 87 GLY A N 1
ATOM 653 C CA . GLY A 1 87 ? 6.476 -3.908 -22.317 1.00 93.69 87 GLY A CA 1
ATOM 654 C C . GLY A 1 87 ? 7.751 -3.893 -23.158 1.00 93.69 87 GLY A C 1
ATOM 655 O O . GLY A 1 87 ? 7.777 -3.258 -24.206 1.00 93.69 87 GLY A O 1
ATOM 656 N N . VAL A 1 88 ? 8.798 -4.619 -22.754 1.00 96.62 88 VAL A N 1
ATOM 657 C CA . VAL A 1 88 ? 10.043 -4.742 -23.524 1.00 96.62 88 VAL A CA 1
ATOM 658 C C . VAL A 1 88 ? 10.472 -6.206 -23.615 1.00 96.62 88 VAL A C 1
ATOM 660 O O . VAL A 1 88 ? 10.876 -6.821 -22.632 1.00 96.62 88 VAL A O 1
ATOM 663 N N . THR A 1 89 ? 10.450 -6.758 -24.831 1.00 94.88 89 THR A N 1
ATOM 664 C CA . THR A 1 89 ? 10.825 -8.161 -25.135 1.00 94.88 89 THR A CA 1
ATOM 665 C C . THR A 1 89 ? 12.343 -8.407 -25.213 1.00 94.88 89 THR A C 1
ATOM 667 O O . THR A 1 89 ? 12.808 -9.442 -25.687 1.00 94.88 89 THR A O 1
ATOM 670 N N . GLY A 1 90 ? 13.142 -7.431 -24.788 1.00 94.12 90 GLY A N 1
ATOM 671 C CA . GLY A 1 90 ? 14.602 -7.460 -24.807 1.00 94.12 90 GLY A CA 1
ATOM 672 C C . GLY A 1 90 ? 15.168 -6.447 -23.817 1.00 94.12 90 GLY A C 1
ATOM 673 O O . GLY A 1 90 ? 14.566 -6.216 -22.772 1.00 94.12 90 GLY A O 1
ATOM 674 N N . ASP A 1 91 ? 16.316 -5.854 -24.136 1.00 95.06 91 ASP A N 1
ATOM 675 C CA . ASP A 1 91 ? 16.997 -4.936 -23.218 1.00 95.06 91 ASP A CA 1
ATOM 676 C C . ASP A 1 91 ? 16.340 -3.543 -23.198 1.00 95.06 91 ASP A C 1
ATOM 678 O O . ASP A 1 91 ? 15.814 -3.073 -24.213 1.00 95.06 91 ASP A O 1
ATOM 682 N N . ALA A 1 92 ? 16.418 -2.861 -22.057 1.00 95.50 92 ALA A N 1
ATOM 683 C CA . ALA A 1 92 ? 15.938 -1.496 -21.864 1.00 95.50 92 ALA A CA 1
ATOM 684 C C . ALA A 1 92 ? 17.031 -0.593 -21.275 1.00 95.50 92 ALA A C 1
ATOM 686 O O . ALA A 1 92 ? 17.874 -1.034 -20.488 1.00 95.50 92 ALA A O 1
ATOM 687 N N . ILE A 1 93 ? 17.012 0.685 -21.652 1.00 95.25 93 ILE A N 1
ATOM 688 C CA . ILE A 1 93 ? 17.982 1.689 -21.214 1.00 95.25 93 ILE A CA 1
ATOM 689 C C . ILE A 1 93 ? 17.239 2.966 -20.823 1.00 95.25 93 ILE A C 1
ATOM 691 O O . ILE A 1 93 ? 16.506 3.531 -21.628 1.00 95.25 93 ILE A O 1
ATOM 695 N N . LEU A 1 94 ? 17.472 3.437 -19.603 1.00 95.56 94 LEU A N 1
ATOM 696 C CA . LEU A 1 94 ? 17.004 4.718 -19.084 1.00 95.56 94 LEU A CA 1
ATOM 697 C C . LEU A 1 94 ? 18.206 5.640 -18.893 1.00 95.56 94 LEU A C 1
ATOM 699 O O . LEU A 1 94 ? 19.178 5.254 -18.235 1.00 95.56 94 LEU A O 1
ATOM 703 N N . VAL A 1 95 ? 18.154 6.836 -19.473 1.00 94.94 95 VAL A N 1
ATOM 704 C CA . VAL A 1 95 ? 19.216 7.843 -19.357 1.00 94.94 95 VAL A CA 1
ATOM 705 C C . VAL A 1 95 ? 18.659 9.127 -18.770 1.00 94.94 95 VAL A C 1
ATOM 707 O O . VAL A 1 95 ? 17.670 9.650 -19.272 1.00 94.94 95 VAL A O 1
ATOM 710 N N . ASP A 1 96 ? 19.338 9.625 -17.739 1.00 95.62 96 ASP A N 1
ATOM 711 C CA . ASP A 1 96 ? 19.011 10.848 -17.012 1.00 95.62 96 ASP A CA 1
ATOM 712 C C . ASP A 1 96 ? 17.529 10.916 -16.535 1.00 95.62 96 ASP A C 1
ATOM 714 O O . ASP A 1 96 ? 16.920 11.968 -16.730 1.00 95.62 96 ASP A O 1
ATOM 718 N N . PRO A 1 97 ? 16.910 9.842 -15.978 1.00 96.75 97 PRO A N 1
ATOM 719 C CA . PRO A 1 97 ? 15.597 9.967 -15.334 1.00 96.75 97 PRO A CA 1
ATOM 720 C C . PRO A 1 97 ? 15.707 10.767 -14.022 1.00 96.75 97 PRO A C 1
ATOM 722 O O . PRO A 1 97 ? 16.775 10.748 -13.407 1.00 96.75 97 PRO A O 1
ATOM 725 N N . GLU A 1 98 ? 14.640 11.421 -13.553 1.00 96.12 98 GLU A N 1
ATOM 726 C CA . GLU A 1 98 ? 14.630 11.948 -12.177 1.00 96.12 98 GLU A CA 1
ATOM 727 C C . GLU A 1 98 ? 14.486 10.763 -11.205 1.00 96.12 98 GLU A C 1
ATOM 729 O O . GLU A 1 98 ? 15.498 10.297 -10.669 1.00 96.12 98 GLU A O 1
ATOM 734 N N . ASP A 1 99 ? 13.301 10.154 -11.102 1.00 97.25 99 ASP A N 1
ATOM 735 C CA . ASP A 1 99 ? 13.065 9.025 -10.191 1.00 97.25 99 ASP A CA 1
ATOM 736 C C . ASP A 1 99 ? 12.719 7.723 -10.917 1.00 97.25 99 ASP A C 1
ATOM 738 O O . ASP A 1 99 ? 11.998 7.687 -11.914 1.00 97.25 99 ASP A O 1
ATOM 742 N N . VAL A 1 100 ? 13.224 6.596 -10.402 1.00 97.81 100 VAL A N 1
ATOM 743 C CA . VAL A 1 100 ? 12.918 5.263 -10.941 1.00 97.81 100 VAL A CA 1
ATOM 744 C C . VAL A 1 100 ? 12.418 4.326 -9.850 1.00 97.81 100 VAL A C 1
ATOM 746 O O . VAL A 1 100 ? 13.150 3.979 -8.922 1.00 97.81 100 VAL A O 1
ATOM 749 N N . PHE A 1 101 ? 11.189 3.842 -10.017 1.00 96.94 101 PHE A N 1
ATOM 750 C CA . PHE A 1 101 ? 10.508 2.910 -9.125 1.00 96.94 101 PHE A CA 1
ATOM 751 C C . PHE A 1 101 ? 10.425 1.527 -9.776 1.00 96.94 101 PHE A C 1
ATOM 753 O O . PHE A 1 101 ? 9.763 1.335 -10.799 1.00 96.94 101 PHE A O 1
ATOM 760 N N . ILE A 1 102 ? 11.090 0.537 -9.178 1.00 95.12 102 ILE A N 1
ATOM 761 C CA . ILE A 1 102 ? 11.267 -0.797 -9.760 1.00 95.12 102 ILE A CA 1
ATOM 762 C C . ILE A 1 102 ? 10.594 -1.843 -8.881 1.00 95.12 102 ILE A C 1
ATOM 764 O O . ILE A 1 102 ? 11.093 -2.199 -7.810 1.00 95.12 102 ILE A O 1
ATOM 768 N N . ALA A 1 103 ? 9.480 -2.381 -9.371 1.00 91.62 103 ALA A N 1
ATOM 769 C CA . ALA A 1 103 ? 8.776 -3.448 -8.685 1.00 91.62 103 ALA A CA 1
ATOM 770 C C . ALA A 1 103 ? 9.607 -4.740 -8.622 1.00 91.62 103 ALA A C 1
ATOM 772 O O . ALA A 1 103 ? 10.491 -5.011 -9.445 1.00 91.62 103 ALA A O 1
ATOM 773 N N . GLN A 1 104 ? 9.266 -5.607 -7.671 1.00 86.88 104 GLN A 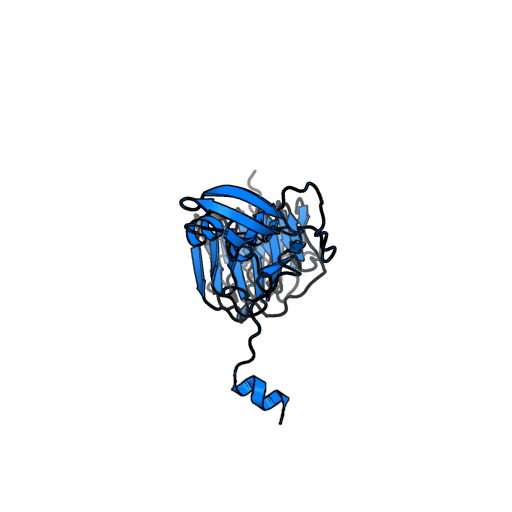N 1
ATOM 774 C CA . GLN A 1 104 ? 9.843 -6.944 -7.616 1.00 86.88 104 GLN A CA 1
ATOM 775 C C . GLN A 1 104 ? 9.544 -7.727 -8.911 1.00 86.88 104 GLN A C 1
ATOM 777 O O . GLN A 1 104 ? 8.420 -7.729 -9.410 1.00 86.88 104 GLN A O 1
ATOM 782 N N . ASN A 1 105 ? 10.547 -8.440 -9.435 1.00 88.94 105 ASN A N 1
ATOM 783 C CA . ASN A 1 105 ? 10.472 -9.196 -10.696 1.00 88.94 105 ASN A CA 1
ATOM 784 C C . ASN A 1 105 ? 10.152 -8.337 -11.936 1.00 88.94 105 ASN A C 1
ATOM 786 O O . ASN A 1 105 ? 9.687 -8.871 -12.940 1.00 88.94 105 ASN A O 1
ATOM 790 N N . ALA A 1 106 ? 10.398 -7.024 -11.891 1.00 92.69 106 ALA A N 1
ATOM 791 C CA . ALA A 1 106 ? 10.238 -6.137 -13.045 1.00 92.69 106 ALA A CA 1
ATOM 792 C C . ALA A 1 106 ? 11.164 -6.484 -14.225 1.00 92.69 106 ALA A C 1
ATOM 794 O O . ALA A 1 106 ? 10.790 -6.300 -15.383 1.00 92.69 106 ALA A O 1
ATOM 795 N N . VAL A 1 107 ? 12.355 -7.010 -13.921 1.00 93.38 107 VAL A N 1
ATOM 796 C CA . VAL A 1 107 ? 13.424 -7.315 -14.882 1.00 93.38 107 VAL A CA 1
ATOM 797 C C . VAL A 1 107 ? 13.796 -8.793 -14.768 1.00 93.38 107 VAL A C 1
ATOM 799 O O . VAL A 1 107 ? 14.123 -9.259 -13.675 1.00 93.38 107 VAL A O 1
ATOM 802 N N . GLU A 1 108 ? 13.751 -9.536 -15.877 1.00 92.75 108 GLU A N 1
ATOM 803 C CA . GLU A 1 108 ? 14.166 -10.950 -15.910 1.00 92.75 108 GLU A CA 1
ATOM 804 C C . GLU A 1 108 ? 15.690 -11.120 -16.030 1.00 92.75 108 GLU A C 1
ATOM 806 O O . GLU A 1 108 ? 16.256 -12.089 -15.510 1.00 92.75 108 GLU A O 1
ATOM 811 N N . GLY A 1 109 ? 16.349 -10.187 -16.725 1.00 91.56 109 GLY A N 1
ATOM 812 C CA . GLY A 1 109 ? 17.798 -10.123 -16.873 1.00 91.56 109 GLY A CA 1
ATOM 813 C C . GLY A 1 109 ? 18.496 -9.417 -15.710 1.00 91.56 109 GLY A C 1
ATOM 814 O O . GLY A 1 109 ? 18.135 -9.543 -14.539 1.00 91.56 109 GLY A O 1
ATOM 815 N N . GLN A 1 110 ? 19.567 -8.694 -16.023 1.00 91.56 110 GLN A N 1
ATOM 816 C CA . GLN A 1 110 ? 20.336 -7.923 -15.052 1.00 91.56 110 GLN A CA 1
ATOM 817 C C . GLN A 1 110 ? 19.777 -6.512 -14.892 1.00 91.56 110 GLN A C 1
ATOM 819 O O . GLN A 1 110 ? 19.605 -5.798 -15.874 1.00 91.56 110 GLN A O 1
ATOM 824 N N . LEU A 1 111 ? 19.605 -6.078 -13.642 1.00 91.81 111 LEU A N 1
ATOM 825 C CA . LEU A 1 111 ? 19.390 -4.676 -13.302 1.00 91.81 111 LEU A CA 1
ATOM 826 C C . LEU A 1 111 ? 20.740 -3.989 -13.057 1.00 91.81 111 LEU A C 1
ATOM 828 O O . LEU A 1 111 ? 21.456 -4.334 -12.113 1.00 91.81 111 LEU A O 1
ATOM 832 N N . GLN A 1 112 ? 21.092 -3.026 -13.903 1.00 92.50 112 GLN A N 1
ATOM 833 C CA . GLN A 1 112 ? 22.345 -2.273 -13.860 1.00 92.50 112 GLN A CA 1
ATOM 834 C C . GLN A 1 112 ? 22.048 -0.798 -13.591 1.00 92.50 112 GLN A C 1
ATOM 836 O O . GLN A 1 112 ? 21.319 -0.172 -1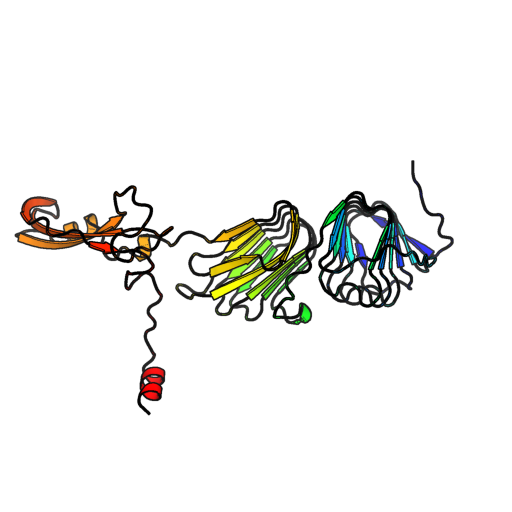4.353 1.00 92.50 112 GLN A O 1
ATOM 841 N N . VAL A 1 113 ? 22.628 -0.229 -12.534 1.00 92.38 113 VAL A N 1
ATOM 842 C CA . VAL A 1 113 ? 22.386 1.173 -12.151 1.00 92.38 113 VAL A CA 1
ATOM 843 C C . VAL A 1 113 ? 23.718 1.879 -11.958 1.00 92.38 113 VAL A C 1
ATOM 845 O O . VAL A 1 113 ? 24.551 1.437 -11.161 1.00 92.38 113 VAL A O 1
ATOM 848 N N . VAL A 1 114 ? 23.940 2.959 -12.709 1.00 91.38 114 VAL A N 1
ATOM 849 C CA . VAL A 1 114 ? 25.212 3.686 -12.722 1.00 91.38 114 VAL A CA 1
ATOM 850 C C . VAL A 1 114 ? 24.986 5.189 -12.677 1.00 91.38 114 VAL A C 1
ATOM 852 O O . VAL A 1 114 ? 24.313 5.745 -13.536 1.00 91.38 114 VAL A O 1
ATOM 855 N N . GLY A 1 115 ? 25.660 5.857 -11.740 1.00 90.19 115 GLY A N 1
ATOM 856 C CA . GLY A 1 115 ? 25.680 7.320 -11.666 1.00 90.19 115 GLY A CA 1
ATOM 857 C C . GLY A 1 115 ? 24.468 7.934 -10.971 1.00 90.19 115 GLY A C 1
ATOM 858 O O . GLY A 1 115 ? 24.332 9.148 -11.029 1.00 90.19 115 GLY A O 1
ATOM 859 N N . ASP A 1 116 ? 23.633 7.117 -10.326 1.00 93.06 116 ASP A N 1
ATOM 860 C CA . ASP A 1 116 ? 22.521 7.556 -9.487 1.00 93.06 116 ASP A CA 1
ATOM 861 C C . ASP A 1 116 ? 22.986 8.411 -8.298 1.00 93.06 116 ASP A C 1
ATOM 863 O O . ASP A 1 116 ? 24.058 8.153 -7.732 1.00 93.06 116 ASP A O 1
ATOM 867 N N . GLU A 1 117 ? 22.201 9.417 -7.899 1.00 93.06 117 GLU A N 1
ATOM 868 C CA . GLU A 1 117 ? 22.535 10.223 -6.716 1.00 93.06 117 GLU A CA 1
ATOM 869 C C . GLU A 1 117 ? 22.301 9.439 -5.422 1.00 93.06 117 GLU A C 1
ATOM 871 O O . GLU A 1 117 ? 23.140 9.474 -4.510 1.00 93.06 117 GLU A O 1
ATOM 876 N N . GLN A 1 118 ? 21.194 8.694 -5.346 1.00 92.06 118 GLN A N 1
ATOM 877 C CA . GLN A 1 118 ? 20.890 7.835 -4.207 1.00 92.06 118 GLN A CA 1
ATOM 878 C C . GLN A 1 118 ? 20.014 6.629 -4.578 1.00 92.06 118 GLN A C 1
ATOM 880 O O . GLN A 1 118 ? 19.121 6.688 -5.418 1.00 92.06 118 GLN A O 1
ATOM 885 N N . ARG A 1 119 ? 20.265 5.520 -3.874 1.00 91.31 119 ARG A N 1
ATOM 886 C CA . ARG A 1 119 ? 19.597 4.230 -4.062 1.00 91.31 119 ARG A CA 1
ATOM 887 C C . ARG A 1 119 ? 18.930 3.760 -2.777 1.00 91.31 119 ARG A C 1
ATOM 889 O O . ARG A 1 119 ? 19.564 3.788 -1.718 1.00 91.31 119 ARG A O 1
ATOM 896 N N . PHE A 1 120 ? 17.706 3.260 -2.893 1.00 90.38 120 PHE A N 1
ATOM 897 C CA . PHE A 1 120 ? 16.938 2.636 -1.819 1.00 90.38 120 PHE A CA 1
ATOM 898 C C . PHE A 1 120 ? 16.669 1.171 -2.167 1.00 90.38 120 PHE A C 1
ATOM 900 O O . PHE A 1 120 ? 16.199 0.871 -3.264 1.00 90.38 120 PHE A O 1
ATOM 907 N N . TYR A 1 121 ? 17.013 0.270 -1.246 1.00 84.62 121 TYR A N 1
ATOM 908 C CA . TYR A 1 121 ? 16.844 -1.173 -1.411 1.00 84.62 121 TYR A CA 1
ATOM 909 C C . TYR A 1 121 ? 16.816 -1.878 -0.055 1.00 84.62 121 TYR A C 1
ATOM 911 O O . TYR A 1 121 ? 17.749 -1.714 0.742 1.00 84.62 121 TYR A O 1
ATOM 919 N N . GLU A 1 122 ? 15.815 -2.733 0.150 1.00 76.31 122 GLU A N 1
ATOM 920 C CA . GLU A 1 122 ? 15.766 -3.699 1.246 1.00 76.31 122 GLU A CA 1
ATOM 921 C C . GLU A 1 122 ? 15.591 -5.149 0.748 1.00 76.31 122 GLU A C 1
ATOM 923 O O . GLU A 1 122 ? 14.746 -5.467 -0.081 1.00 76.31 122 GLU A O 1
ATOM 928 N N . ASP A 1 123 ? 16.412 -6.059 1.290 1.00 66.94 123 ASP A N 1
ATOM 929 C CA . ASP A 1 123 ? 16.437 -7.495 0.955 1.00 66.94 123 ASP A CA 1
ATOM 930 C C . ASP A 1 123 ? 15.778 -8.329 2.059 1.00 66.94 123 ASP A C 1
ATOM 932 O O . ASP A 1 123 ? 16.484 -8.985 2.839 1.00 66.94 123 ASP A O 1
ATOM 936 N N . GLN A 1 124 ? 14.463 -8.215 2.270 1.00 61.75 124 GLN A N 1
ATOM 937 C CA . GLN A 1 124 ? 13.877 -8.779 3.498 1.00 61.75 124 GLN A CA 1
ATOM 938 C C . GLN A 1 124 ? 12.576 -9.577 3.317 1.00 61.75 124 GLN A C 1
ATOM 940 O O . GLN A 1 124 ? 12.420 -10.574 4.028 1.00 61.75 124 GLN A O 1
ATOM 945 N N . ALA A 1 125 ? 11.688 -9.261 2.364 1.00 69.94 125 ALA A N 1
ATOM 946 C CA . ALA A 1 125 ? 10.443 -10.021 2.201 1.00 69.94 125 ALA A CA 1
ATOM 947 C C . ALA A 1 125 ? 10.018 -10.205 0.741 1.00 69.94 125 ALA A C 1
ATOM 949 O O . ALA A 1 125 ? 9.964 -9.263 -0.040 1.00 69.94 125 ALA A O 1
ATOM 950 N N . SER A 1 126 ? 9.674 -11.446 0.383 1.00 71.44 126 SER A N 1
ATOM 951 C CA . SER A 1 126 ? 8.909 -11.718 -0.833 1.00 71.44 126 SER A CA 1
ATOM 952 C C . SER A 1 126 ? 7.422 -11.759 -0.485 1.00 71.44 126 SER A C 1
ATOM 954 O O . SER A 1 126 ? 7.069 -12.388 0.517 1.00 71.44 126 SER A O 1
ATOM 956 N N . PRO A 1 127 ? 6.564 -11.154 -1.307 1.00 75.50 127 PRO A N 1
ATOM 957 C CA . PRO A 1 127 ? 5.126 -11.278 -1.166 1.00 75.50 127 PRO A CA 1
ATOM 958 C C . PRO A 1 127 ? 4.646 -12.727 -1.200 1.00 75.50 127 PRO A C 1
ATOM 960 O O . PRO A 1 127 ? 5.260 -13.598 -1.828 1.00 75.50 127 PRO A O 1
ATOM 963 N N . GLN A 1 128 ? 3.514 -12.979 -0.550 1.00 78.44 128 GLN A N 1
ATOM 964 C CA . GLN A 1 128 ? 2.853 -14.276 -0.567 1.00 78.44 128 GLN A CA 1
ATOM 965 C C . GLN A 1 128 ? 2.226 -14.559 -1.934 1.00 78.44 128 GLN A C 1
ATOM 967 O O . GLN A 1 128 ? 2.270 -15.699 -2.411 1.00 78.44 128 GLN A O 1
ATOM 972 N N . PHE A 1 129 ? 1.643 -13.539 -2.562 1.00 80.94 129 PHE A N 1
ATOM 973 C CA . PHE A 1 129 ? 0.903 -13.692 -3.808 1.00 80.94 129 PHE A CA 1
ATOM 974 C C . PHE A 1 129 ? 1.553 -12.939 -4.964 1.00 80.94 129 PHE A C 1
ATOM 976 O O . PHE A 1 129 ? 1.823 -11.755 -4.821 1.00 80.94 129 PHE A O 1
ATOM 983 N N . PRO A 1 130 ? 1.762 -13.562 -6.136 1.00 81.00 130 PRO A N 1
ATOM 984 C CA . PRO A 1 130 ? 2.360 -12.870 -7.267 1.00 81.00 130 PRO A CA 1
ATOM 985 C C . PRO A 1 130 ? 1.424 -11.793 -7.817 1.00 81.00 130 PRO A C 1
ATOM 987 O O . PRO A 1 130 ? 0.211 -11.988 -7.865 1.00 81.00 130 PRO A O 1
ATOM 990 N N . TYR A 1 131 ? 2.009 -10.712 -8.336 1.00 83.81 131 TYR A N 1
ATOM 991 C CA . TYR A 1 131 ? 1.297 -9.560 -8.903 1.00 83.81 131 TYR A CA 1
ATOM 992 C C . TYR A 1 131 ? 0.179 -9.935 -9.895 1.00 83.81 131 TYR A C 1
ATOM 994 O O . TYR A 1 131 ? -0.916 -9.391 -9.853 1.00 83.81 131 TYR A O 1
ATOM 1002 N N . ALA A 1 132 ? 0.402 -10.948 -10.740 1.00 85.81 132 ALA A N 1
ATOM 1003 C CA . ALA A 1 132 ? -0.585 -11.422 -11.718 1.00 85.81 132 ALA A CA 1
ATOM 1004 C C . ALA A 1 132 ? -1.842 -12.092 -11.112 1.00 85.81 132 ALA A C 1
ATOM 1006 O O . ALA A 1 132 ? -2.759 -12.446 -11.852 1.00 85.81 132 ALA A O 1
ATOM 1007 N N . GLN A 1 133 ? -1.866 -12.344 -9.799 1.00 90.12 133 GLN A N 1
ATOM 1008 C CA . GLN A 1 133 ? -3.003 -12.931 -9.080 1.00 90.12 133 GLN A CA 1
ATOM 1009 C C . GLN A 1 133 ? -3.779 -11.909 -8.248 1.00 90.12 133 GLN A C 1
ATOM 1011 O O . GLN A 1 133 ? -4.765 -12.295 -7.622 1.00 90.12 133 GLN A O 1
ATOM 1016 N N . LEU A 1 134 ? -3.333 -10.651 -8.213 1.00 93.00 134 LEU A N 1
ATOM 1017 C CA . LEU A 1 134 ? -3.998 -9.605 -7.447 1.00 93.00 134 LEU A CA 1
ATOM 1018 C C . LEU A 1 134 ? -5.401 -9.353 -7.988 1.00 93.00 134 LEU A C 1
ATOM 1020 O O . LEU A 1 134 ? -5.667 -9.501 -9.183 1.00 93.00 134 LEU A O 1
ATOM 1024 N N . ASP A 1 135 ? -6.302 -8.992 -7.081 1.00 96.88 135 ASP A N 1
ATOM 1025 C CA . ASP A 1 135 ? -7.698 -8.762 -7.425 1.00 96.88 135 ASP A CA 1
ATOM 1026 C C . ASP A 1 135 ? -7.890 -7.407 -8.127 1.00 96.88 135 ASP A C 1
ATOM 1028 O O . ASP A 1 135 ? -8.815 -7.267 -8.924 1.00 96.88 135 ASP A O 1
ATOM 1032 N N . GLU A 1 136 ? -7.011 -6.433 -7.859 1.00 96.75 136 GLU A N 1
ATOM 1033 C CA . GLU A 1 136 ? -7.049 -5.092 -8.450 1.00 96.75 136 GLU A CA 1
ATOM 1034 C C . GLU A 1 136 ? -5.641 -4.533 -8.685 1.00 96.75 136 GLU A C 1
ATOM 1036 O O . GLU A 1 136 ? -4.692 -4.827 -7.950 1.00 96.75 136 GLU A O 1
ATOM 1041 N N . THR A 1 137 ? -5.492 -3.711 -9.721 1.00 95.56 137 THR A N 1
ATOM 1042 C CA . THR A 1 137 ? -4.231 -3.041 -10.042 1.00 95.56 137 THR A CA 1
ATOM 1043 C C . THR A 1 137 ? -4.516 -1.667 -10.631 1.00 95.56 137 THR A C 1
ATOM 1045 O O . THR A 1 137 ? -5.098 -1.549 -11.708 1.00 95.56 137 THR A O 1
ATOM 1048 N N . VAL A 1 138 ? -4.072 -0.630 -9.928 1.00 96.75 138 VAL A N 1
ATOM 1049 C CA . VAL A 1 138 ? -4.229 0.772 -10.314 1.00 96.75 138 VAL A CA 1
ATOM 1050 C C . VAL A 1 138 ? -2.889 1.292 -10.812 1.00 96.75 138 VAL A C 1
ATOM 1052 O O . VAL A 1 138 ? -1.900 1.208 -10.093 1.00 96.75 138 VAL A O 1
ATOM 1055 N N . VAL A 1 139 ? -2.850 1.827 -12.033 1.00 95.88 139 VAL A N 1
ATOM 1056 C CA . VAL A 1 139 ? -1.623 2.359 -12.643 1.00 95.88 139 VAL A CA 1
ATOM 1057 C C . VAL A 1 139 ? -1.901 3.722 -13.264 1.00 95.88 139 VAL A C 1
ATOM 1059 O O . VAL A 1 139 ? -2.881 3.857 -13.999 1.00 95.88 139 VAL A O 1
ATOM 1062 N N . GLY A 1 140 ? -1.032 4.700 -13.017 1.00 95.19 140 GLY A N 1
ATOM 1063 C CA . GLY A 1 140 ? -1.052 6.008 -13.676 1.00 95.19 140 GLY A CA 1
ATOM 1064 C C . GLY A 1 140 ? -0.965 7.179 -12.701 1.00 95.19 140 GLY A C 1
ATOM 1065 O O . GLY A 1 140 ? -0.519 7.021 -11.568 1.00 95.19 140 GLY A O 1
ATOM 1066 N N . TRP A 1 141 ? -1.442 8.339 -13.150 1.00 95.25 141 TRP A N 1
ATOM 1067 C CA . TRP A 1 141 ? -1.533 9.568 -12.364 1.00 95.25 141 TRP A CA 1
ATOM 1068 C C . TRP A 1 141 ? -2.968 9.829 -11.897 1.00 95.25 141 TRP A C 1
ATOM 1070 O O . TRP A 1 141 ? -3.903 9.751 -12.706 1.00 95.25 141 TRP A O 1
ATOM 1080 N N . GLN A 1 142 ? -3.158 10.161 -10.616 1.00 96.56 142 GLN A N 1
ATOM 1081 C CA . GLN A 1 142 ? -4.455 10.565 -10.047 1.00 96.56 142 GLN A CA 1
ATOM 1082 C C . GLN A 1 142 ? -5.615 9.606 -10.345 1.00 96.56 142 GLN A C 1
ATOM 1084 O O . GLN A 1 142 ? -6.774 10.005 -10.518 1.00 96.56 142 GLN A O 1
ATOM 1089 N N . GLN A 1 143 ? -5.315 8.312 -10.414 1.00 97.38 143 GLN A N 1
ATOM 1090 C CA . GLN A 1 143 ? -6.327 7.281 -10.561 1.00 97.38 143 GLN A CA 1
ATOM 1091 C C . GLN A 1 143 ? -6.985 6.988 -9.217 1.00 97.38 143 GLN A C 1
ATOM 1093 O O . GLN A 1 143 ? -6.447 7.236 -8.139 1.00 97.38 143 GLN A O 1
ATOM 1098 N N . SER A 1 144 ? -8.207 6.473 -9.266 1.00 97.81 144 SER A N 1
ATOM 1099 C CA . SER A 1 144 ? -8.923 6.062 -8.063 1.00 97.81 144 SER A CA 1
ATOM 1100 C C . SER A 1 144 ? -9.730 4.806 -8.337 1.00 97.81 144 SER A C 1
ATOM 1102 O O . SER A 1 144 ? -10.461 4.746 -9.329 1.00 97.81 144 SER A O 1
ATOM 1104 N N . ALA A 1 145 ? -9.625 3.821 -7.449 1.00 98.31 145 ALA A N 1
ATOM 1105 C CA . ALA A 1 145 ? -10.374 2.575 -7.547 1.00 98.31 145 ALA A CA 1
ATOM 1106 C C . ALA A 1 145 ? -10.966 2.153 -6.200 1.00 98.31 145 ALA A C 1
ATOM 1108 O O . ALA A 1 145 ? -10.519 2.554 -5.123 1.00 98.31 145 ALA A O 1
ATOM 1109 N N . THR A 1 146 ? -12.000 1.320 -6.271 1.00 98.50 146 THR A N 1
ATOM 1110 C CA . THR A 1 146 ? -12.604 0.682 -5.103 1.00 98.50 146 THR A CA 1
ATOM 1111 C C . THR A 1 146 ? -12.876 -0.775 -5.426 1.00 98.50 146 THR A C 1
ATOM 1113 O O . THR A 1 146 ? -13.522 -1.066 -6.434 1.00 98.50 146 THR A O 1
ATOM 1116 N N . ILE A 1 147 ? -12.411 -1.671 -4.563 1.00 98.19 147 ILE A N 1
ATOM 1117 C CA . ILE A 1 147 ? -12.669 -3.106 -4.645 1.00 98.19 147 ILE A CA 1
ATOM 1118 C C . ILE A 1 147 ? -13.307 -3.598 -3.348 1.00 98.19 147 ILE A C 1
ATOM 1120 O O . ILE A 1 147 ? -12.940 -3.173 -2.255 1.00 98.19 147 ILE A O 1
ATOM 1124 N N . THR A 1 148 ? -14.267 -4.508 -3.479 1.00 97.56 148 THR A N 1
ATOM 1125 C CA . THR A 1 148 ? -15.017 -5.094 -2.365 1.00 97.56 148 THR A CA 1
ATOM 1126 C C . THR A 1 148 ? -14.738 -6.594 -2.297 1.00 97.56 148 THR A C 1
ATOM 1128 O O . THR A 1 148 ? -14.716 -7.254 -3.336 1.00 97.56 148 THR A O 1
ATOM 1131 N N . GLU A 1 149 ? -14.534 -7.123 -1.089 1.00 96.12 149 GLU A N 1
ATOM 1132 C CA . GLU A 1 149 ? -14.279 -8.548 -0.815 1.00 96.12 149 GLU A CA 1
ATOM 1133 C C . GLU A 1 149 ? -13.102 -9.162 -1.628 1.00 96.12 149 GLU A C 1
ATOM 1135 O O . GLU A 1 149 ? -13.262 -10.247 -2.208 1.00 96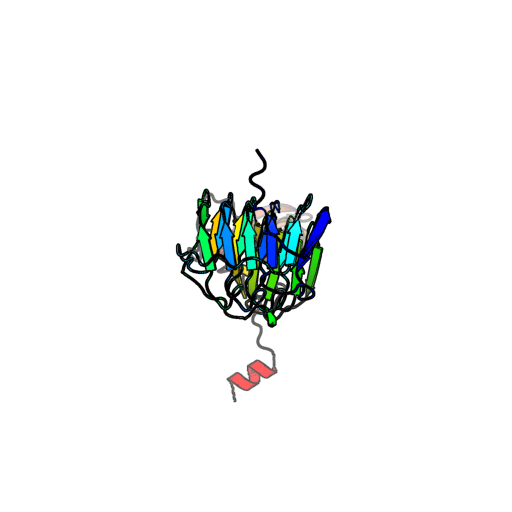.12 149 GLU A O 1
ATOM 1140 N N . PRO A 1 150 ? -11.905 -8.529 -1.704 1.00 96.44 150 PRO A N 1
ATOM 1141 C CA . PRO A 1 150 ? -10.758 -9.151 -2.368 1.00 96.44 150 PRO A CA 1
ATOM 1142 C C . PRO A 1 150 ? -10.278 -10.394 -1.611 1.00 96.44 150 PRO A C 1
ATOM 1144 O O . PRO A 1 150 ? -10.544 -10.585 -0.419 1.00 96.44 150 PRO A O 1
ATOM 1147 N N . ARG A 1 151 ? -9.549 -11.258 -2.317 1.00 93.69 151 ARG A N 1
ATOM 1148 C CA . ARG A 1 151 ? -9.089 -12.554 -1.798 1.00 93.69 151 ARG A CA 1
ATOM 1149 C C . ARG A 1 151 ? -7.591 -12.634 -1.581 1.00 93.69 151 ARG A C 1
ATOM 1151 O O . ARG A 1 151 ? -7.151 -13.490 -0.820 1.00 93.69 151 ARG A O 1
ATOM 1158 N N . VAL A 1 152 ? -6.839 -11.829 -2.314 1.00 94.56 152 VAL A N 1
ATOM 1159 C CA . VAL A 1 152 ? -5.400 -11.973 -2.501 1.00 94.56 152 VAL A CA 1
ATOM 1160 C C . VAL A 1 152 ? -4.702 -10.665 -2.161 1.00 94.56 152 VAL A C 1
ATOM 1162 O O . VAL A 1 152 ? -3.756 -10.656 -1.378 1.00 94.56 152 VAL A O 1
ATOM 1165 N N . GLY A 1 153 ? -5.166 -9.556 -2.734 1.00 95.31 153 GLY A N 1
ATOM 1166 C CA . GLY A 1 153 ? -4.497 -8.274 -2.568 1.00 95.31 153 GLY A CA 1
ATOM 1167 C C . GLY A 1 153 ? -4.695 -7.336 -3.743 1.00 95.31 153 GLY A C 1
ATOM 1168 O O . GLY A 1 153 ? -5.485 -7.607 -4.650 1.00 95.31 153 GLY A O 1
ATOM 1169 N N . ALA A 1 154 ? -3.960 -6.231 -3.721 1.00 97.50 154 ALA A N 1
ATOM 1170 C CA . ALA A 1 154 ? -4.036 -5.209 -4.752 1.00 97.50 154 ALA A CA 1
ATOM 1171 C C . ALA A 1 154 ? -2.715 -4.451 -4.904 1.00 97.50 154 ALA A C 1
ATOM 1173 O O . ALA A 1 154 ? -1.865 -4.461 -4.011 1.00 97.50 154 ALA A O 1
ATOM 1174 N N . ALA A 1 155 ? -2.563 -3.781 -6.042 1.00 96.44 155 ALA A N 1
ATOM 1175 C CA . ALA A 1 155 ? -1.415 -2.936 -6.331 1.00 96.44 155 ALA A CA 1
ATOM 1176 C C . ALA A 1 155 ? -1.836 -1.529 -6.752 1.00 96.44 155 ALA A C 1
ATOM 1178 O O . ALA A 1 155 ? -2.842 -1.348 -7.439 1.00 96.44 155 ALA A O 1
ATOM 1179 N N . VAL A 1 156 ? -1.020 -0.551 -6.378 1.00 97.69 156 VAL A N 1
ATOM 1180 C CA . VAL A 1 156 ? -1.095 0.827 -6.854 1.00 97.69 156 VAL A CA 1
ATOM 1181 C C . VAL A 1 156 ? 0.281 1.261 -7.358 1.00 97.69 156 VAL A C 1
ATOM 1183 O O . VAL A 1 156 ? 1.302 0.938 -6.742 1.00 97.69 156 VAL A O 1
ATOM 1186 N N . SER A 1 157 ? 0.326 1.904 -8.525 1.00 97.00 157 SER A N 1
ATOM 1187 C CA . SER A 1 157 ? 1.576 2.303 -9.172 1.00 97.00 157 SER A CA 1
ATOM 1188 C C . SER A 1 157 ? 1.476 3.631 -9.924 1.00 97.00 157 SER A C 1
ATOM 1190 O O . SER A 1 157 ? 0.535 3.813 -10.694 1.00 97.00 157 SER A O 1
ATOM 1192 N N . GLY A 1 158 ? 2.444 4.533 -9.768 1.00 97.25 158 GLY A N 1
ATOM 1193 C CA . GLY A 1 158 ? 2.470 5.840 -10.444 1.00 97.25 158 GLY A CA 1
ATOM 1194 C C . GLY A 1 158 ? 2.598 7.005 -9.463 1.00 97.25 158 GLY A C 1
ATOM 1195 O O . GLY A 1 158 ? 3.321 6.903 -8.473 1.00 97.25 158 GLY A O 1
ATOM 1196 N N . TYR A 1 159 ? 1.801 8.056 -9.671 1.00 96.75 159 TYR A N 1
ATOM 1197 C CA . TYR A 1 159 ? 1.768 9.240 -8.804 1.00 96.75 159 TYR A CA 1
ATOM 1198 C C . TYR A 1 159 ? 0.343 9.574 -8.322 1.00 96.75 159 TYR A C 1
ATOM 1200 O O . TYR A 1 159 ? -0.602 9.601 -9.114 1.00 96.75 159 TYR A O 1
ATOM 1208 N N . ASP A 1 160 ? 0.177 9.848 -7.021 1.00 97.75 160 ASP A N 1
ATOM 1209 C CA . ASP A 1 160 ? -1.062 10.389 -6.410 1.00 97.75 160 ASP A CA 1
ATOM 1210 C C . ASP A 1 160 ? -2.335 9.553 -6.678 1.00 97.75 160 ASP A C 1
ATOM 1212 O O . ASP A 1 160 ? -3.429 10.058 -6.926 1.00 97.75 160 ASP A O 1
ATOM 1216 N N . ASN A 1 161 ? -2.203 8.226 -6.678 1.00 98.38 161 ASN A N 1
ATOM 1217 C CA . ASN A 1 161 ? -3.331 7.312 -6.837 1.00 98.38 161 ASN A CA 1
ATOM 1218 C C . ASN A 1 161 ? -4.009 6.993 -5.500 1.00 98.38 161 ASN A C 1
ATOM 1220 O O . ASN A 1 161 ? -3.344 6.860 -4.472 1.00 98.38 161 ASN A O 1
ATOM 1224 N N . SER A 1 162 ? -5.321 6.736 -5.536 1.00 98.50 162 SER A N 1
ATOM 1225 C CA . SER A 1 162 ? -6.067 6.234 -4.377 1.00 98.50 162 SER A CA 1
ATOM 1226 C C . SER A 1 162 ? -6.712 4.865 -4.604 1.00 98.50 162 SER A C 1
ATOM 1228 O O . SER A 1 162 ? -7.242 4.560 -5.677 1.00 98.50 162 SER A O 1
ATOM 1230 N N . LEU A 1 163 ? -6.700 4.024 -3.571 1.00 98.69 163 LEU A N 1
ATOM 1231 C CA . LEU A 1 163 ? -7.316 2.700 -3.601 1.00 98.69 163 LEU A CA 1
ATOM 1232 C C . LEU A 1 163 ? -8.081 2.424 -2.306 1.00 98.69 163 LEU A C 1
ATOM 1234 O O . LEU A 1 163 ? -7.498 2.351 -1.226 1.00 98.69 163 LEU A O 1
ATOM 1238 N N . ALA A 1 164 ? -9.388 2.200 -2.424 1.00 98.69 164 ALA A N 1
ATOM 1239 C CA . ALA A 1 164 ? -10.225 1.742 -1.322 1.00 98.69 164 ALA A CA 1
ATOM 1240 C C . ALA A 1 164 ? -10.498 0.235 -1.434 1.00 98.69 164 ALA A C 1
ATOM 1242 O O . ALA A 1 164 ? -11.020 -0.248 -2.438 1.00 98.69 164 ALA A O 1
ATOM 1243 N N . ILE A 1 165 ? -10.169 -0.506 -0.384 1.00 98.62 165 ILE A N 1
ATOM 1244 C CA . ILE A 1 165 ? -10.448 -1.928 -0.231 1.00 98.62 165 ILE A CA 1
ATOM 1245 C C . ILE A 1 165 ? -11.483 -2.089 0.878 1.00 98.62 165 ILE A C 1
ATOM 1247 O O . ILE A 1 165 ? -11.240 -1.742 2.038 1.00 98.62 165 ILE A O 1
ATOM 1251 N N . GLU A 1 166 ? -12.645 -2.614 0.519 1.00 98.00 166 GLU A N 1
ATOM 1252 C CA . GLU A 1 166 ? -13.801 -2.719 1.400 1.00 98.00 166 GLU A CA 1
ATOM 1253 C C . GLU A 1 166 ? -14.173 -4.172 1.681 1.00 98.00 166 GLU A C 1
ATOM 1255 O O . GLU A 1 166 ? -14.065 -5.041 0.818 1.00 98.00 166 GLU A O 1
ATOM 1260 N N . GLU A 1 167 ? -14.654 -4.425 2.898 1.00 95.75 167 GLU A N 1
ATOM 1261 C CA . GLU A 1 167 ? -15.209 -5.721 3.306 1.00 95.75 167 GLU A CA 1
ATOM 1262 C C . GLU A 1 167 ? -14.251 -6.908 3.083 1.00 95.75 167 GLU A C 1
ATOM 1264 O O . GLU A 1 167 ? -14.681 -8.023 2.796 1.00 95.75 167 GLU A O 1
ATOM 1269 N N . ALA A 1 168 ? -12.940 -6.694 3.234 1.00 96.19 168 ALA A N 1
ATOM 1270 C CA . ALA A 1 168 ? -11.960 -7.765 3.103 1.00 96.19 168 ALA A CA 1
ATOM 1271 C C . ALA A 1 168 ? -12.174 -8.865 4.163 1.00 96.19 168 ALA A C 1
ATOM 1273 O O . ALA A 1 168 ? -12.507 -8.606 5.325 1.00 96.19 168 ALA A O 1
ATOM 1274 N N . GLU A 1 169 ? -11.998 -10.115 3.736 1.00 93.56 169 GLU A N 1
ATOM 1275 C CA . GLU A 1 169 ? -12.240 -11.309 4.554 1.00 93.56 169 GLU A CA 1
ATOM 1276 C C . GLU A 1 169 ? -10.990 -12.181 4.759 1.00 93.56 169 GLU A C 1
ATOM 1278 O O . GLU A 1 169 ? -11.006 -13.131 5.553 1.00 93.56 169 GLU A O 1
ATOM 1283 N N . HIS A 1 170 ? -9.926 -11.891 4.022 1.00 92.81 170 HIS A N 1
ATOM 1284 C CA . HIS A 1 170 ? -8.708 -12.685 3.939 1.00 92.81 170 HIS A CA 1
ATOM 1285 C C . HIS A 1 170 ? -7.499 -11.797 4.190 1.00 92.81 170 HIS A C 1
ATOM 1287 O O . HIS A 1 170 ? -7.581 -10.595 3.957 1.00 92.81 170 HIS A O 1
ATOM 1293 N N . ASP A 1 171 ? -6.387 -12.393 4.616 1.00 95.06 171 ASP A N 1
ATOM 1294 C CA . ASP A 1 171 ? -5.116 -11.676 4.682 1.00 95.06 171 ASP A CA 1
ATOM 1295 C C . ASP A 1 171 ? -4.701 -11.230 3.274 1.00 95.06 171 ASP A C 1
ATOM 1297 O O . ASP A 1 171 ? -4.837 -12.001 2.317 1.00 95.06 171 ASP A O 1
ATOM 1301 N N . LEU A 1 172 ? -4.215 -9.995 3.152 1.00 96.31 172 LEU A N 1
ATOM 1302 C CA . LEU A 1 172 ? -3.909 -9.370 1.863 1.00 96.31 172 LEU A CA 1
ATOM 1303 C C . LEU A 1 172 ? -2.452 -8.925 1.779 1.00 96.31 172 LEU A C 1
ATOM 1305 O O . LEU A 1 172 ? -1.887 -8.432 2.756 1.00 96.31 172 LEU A O 1
ATOM 1309 N N . ASP A 1 173 ? -1.900 -8.995 0.569 1.00 95.44 173 ASP A N 1
ATOM 1310 C CA . ASP A 1 173 ? -0.674 -8.284 0.209 1.00 95.44 173 ASP A CA 1
ATOM 1311 C C . ASP A 1 173 ? -1.021 -7.010 -0.576 1.00 95.44 173 ASP A C 1
ATOM 1313 O O . ASP A 1 173 ? -1.772 -7.049 -1.555 1.00 95.44 173 ASP A O 1
ATOM 1317 N N . ILE A 1 174 ? -0.468 -5.875 -0.152 1.00 96.62 174 ILE A N 1
ATOM 1318 C CA . ILE A 1 174 ? -0.672 -4.564 -0.770 1.00 96.62 174 ILE A CA 1
ATOM 1319 C C . ILE A 1 174 ? 0.656 -4.046 -1.302 1.00 96.62 174 ILE A C 1
ATOM 1321 O O . ILE A 1 174 ? 1.622 -3.892 -0.555 1.00 96.62 174 ILE A O 1
ATOM 1325 N N . TYR A 1 175 ? 0.680 -3.750 -2.596 1.00 95.25 175 TYR A N 1
ATOM 1326 C CA . TYR A 1 175 ? 1.861 -3.267 -3.301 1.00 95.25 175 TYR A CA 1
ATOM 1327 C C . TYR A 1 175 ? 1.715 -1.799 -3.637 1.00 95.25 175 TYR A C 1
ATOM 1329 O O . TYR A 1 175 ? 0.717 -1.397 -4.237 1.00 95.25 175 TYR A O 1
ATOM 1337 N N . VAL A 1 176 ? 2.723 -1.015 -3.286 1.00 96.94 176 VAL A N 1
ATOM 1338 C CA . VAL A 1 176 ? 2.703 0.431 -3.459 1.00 96.94 176 VAL A CA 1
ATOM 1339 C C . VAL A 1 176 ? 4.003 0.851 -4.134 1.00 96.94 176 VAL A C 1
ATOM 1341 O O . VAL A 1 176 ? 5.064 0.789 -3.517 1.00 96.94 176 VAL A O 1
ATOM 1344 N N . LEU A 1 177 ? 3.917 1.225 -5.411 1.00 96.31 177 LEU A N 1
ATOM 1345 C CA . LEU A 1 177 ? 5.061 1.560 -6.262 1.00 96.31 177 LEU A CA 1
ATOM 1346 C C . LEU A 1 177 ? 4.960 3.005 -6.759 1.00 96.31 177 LEU A C 1
ATOM 1348 O O . LEU A 1 177 ? 4.137 3.288 -7.619 1.00 96.31 177 LEU A O 1
ATOM 1352 N N . GLY A 1 178 ? 5.831 3.897 -6.310 1.00 97.25 178 GLY A N 1
ATOM 1353 C CA . GLY A 1 178 ? 5.796 5.300 -6.721 1.00 97.25 178 GLY A CA 1
ATOM 1354 C C . GLY A 1 178 ? 5.585 6.233 -5.547 1.00 97.25 178 GLY A C 1
ATOM 1355 O O . GLY A 1 178 ? 6.140 6.009 -4.464 1.00 97.25 178 GLY A O 1
ATOM 1356 N N . SER A 1 179 ? 4.812 7.293 -5.759 1.00 97.62 179 SER A N 1
ATOM 1357 C CA . SER A 1 179 ? 4.719 8.370 -4.784 1.00 97.62 179 SER A CA 1
ATOM 1358 C C . SER A 1 179 ? 3.307 8.890 -4.533 1.00 97.62 179 SER A C 1
ATOM 1360 O O . SER A 1 179 ? 2.403 8.829 -5.371 1.00 97.62 179 SER A O 1
ATOM 1362 N N . GLU A 1 180 ? 3.127 9.387 -3.307 1.00 98.12 180 GLU A N 1
ATOM 1363 C CA . GLU A 1 180 ? 1.907 10.054 -2.837 1.00 98.12 180 GLU A CA 1
ATOM 1364 C C . GLU A 1 180 ? 0.634 9.191 -2.928 1.00 98.12 180 GLU A C 1
ATOM 1366 O O . GLU A 1 180 ? -0.478 9.701 -3.008 1.00 98.12 180 GLU A O 1
ATOM 1371 N N . HIS A 1 181 ? 0.763 7.862 -2.893 1.00 98.62 181 HIS A N 1
ATOM 1372 C CA . HIS A 1 181 ? -0.396 6.974 -2.924 1.00 98.62 181 HIS A CA 1
ATOM 1373 C C . HIS A 1 181 ? -1.153 6.941 -1.599 1.00 98.62 181 HIS A C 1
ATOM 1375 O O . HIS A 1 181 ? -0.553 6.903 -0.523 1.00 98.62 181 HIS A O 1
ATOM 1381 N N . GLU A 1 182 ? -2.480 6.838 -1.679 1.00 98.75 182 GLU A N 1
ATOM 1382 C CA . GLU A 1 182 ? -3.355 6.615 -0.528 1.00 98.75 182 GLU A CA 1
ATOM 1383 C C . GLU A 1 182 ? -4.123 5.297 -0.681 1.00 98.75 182 GLU A C 1
ATOM 1385 O O . GLU A 1 182 ? -5.011 5.155 -1.523 1.00 98.75 182 GLU A O 1
ATOM 1390 N N . VAL A 1 183 ? -3.820 4.316 0.170 1.00 98.81 183 VAL A N 1
ATOM 1391 C CA . VAL A 1 183 ? -4.560 3.051 0.233 1.00 98.81 183 VAL A CA 1
ATOM 1392 C C . VAL A 1 183 ? -5.322 2.964 1.546 1.00 98.81 183 VAL A C 1
ATOM 1394 O O . VAL A 1 183 ? -4.760 3.130 2.630 1.00 98.81 183 VAL A O 1
ATOM 1397 N N . ARG A 1 184 ? -6.612 2.649 1.460 1.00 98.69 184 ARG A N 1
ATOM 1398 C CA . ARG A 1 184 ? -7.483 2.422 2.611 1.00 98.69 184 ARG A CA 1
ATOM 1399 C C . ARG A 1 184 ? -7.999 0.993 2.595 1.00 98.69 184 ARG A C 1
ATOM 1401 O O . ARG A 1 184 ? -8.697 0.620 1.662 1.00 98.69 184 ARG A O 1
ATOM 1408 N N . VAL A 1 185 ? -7.735 0.220 3.646 1.00 98.56 185 VAL A N 1
ATOM 1409 C CA . VAL A 1 185 ? -8.224 -1.164 3.770 1.00 98.56 185 VAL A CA 1
ATOM 1410 C C . VAL A 1 185 ? -9.185 -1.294 4.939 1.00 98.56 185 VAL A C 1
ATOM 1412 O O . VAL A 1 185 ? -8.870 -0.922 6.064 1.00 98.56 185 VAL A O 1
ATOM 1415 N N . THR A 1 186 ? -10.360 -1.861 4.703 1.00 97.12 186 THR A N 1
ATOM 1416 C CA . THR A 1 186 ? -11.320 -2.206 5.753 1.00 97.12 186 THR A CA 1
ATOM 1417 C C . THR A 1 186 ? -11.729 -3.663 5.618 1.00 97.12 186 THR A C 1
ATOM 1419 O O . THR A 1 186 ? -11.935 -4.164 4.513 1.00 97.12 186 THR A O 1
ATOM 1422 N N . SER A 1 187 ? -11.848 -4.351 6.750 1.00 94.00 187 SER A N 1
ATOM 1423 C CA . SER A 1 187 ? -12.400 -5.697 6.782 1.00 94.00 187 SER A CA 1
ATOM 1424 C C . SER A 1 187 ? -13.918 -5.668 6.901 1.00 94.00 187 SER A C 1
ATOM 1426 O O . SER A 1 187 ? -14.537 -4.659 7.262 1.00 94.00 187 SER A O 1
ATOM 1428 N N . GLN A 1 188 ? -14.535 -6.814 6.628 1.00 89.56 188 GLN A N 1
ATOM 1429 C CA . GLN A 1 188 ? -15.911 -7.060 7.032 1.00 89.56 188 GLN A CA 1
ATOM 1430 C C . GLN A 1 188 ? -16.059 -6.792 8.541 1.00 89.56 188 GLN A C 1
ATOM 1432 O O . GLN A 1 188 ? -15.196 -7.156 9.334 1.00 89.56 188 GLN A O 1
ATOM 1437 N N . VAL A 1 189 ? -17.151 -6.141 8.958 1.00 79.94 189 VAL A N 1
ATOM 1438 C CA . VAL A 1 189 ? -17.307 -5.649 10.340 1.00 79.94 189 VAL A CA 1
ATOM 1439 C C . VAL A 1 189 ? -17.030 -6.737 11.381 1.00 79.94 189 VAL A C 1
ATOM 1441 O O . VAL A 1 189 ? -17.749 -7.733 11.468 1.00 79.94 189 VAL A O 1
ATOM 1444 N N . GLY A 1 190 ? -16.036 -6.471 12.230 1.00 73.50 190 GLY A N 1
ATOM 1445 C CA . GLY A 1 190 ? -15.614 -7.354 13.309 1.00 73.50 190 GLY A CA 1
ATOM 1446 C C . GLY A 1 190 ? -14.678 -8.471 12.866 1.00 73.50 190 GLY A C 1
ATOM 1447 O O . GLY A 1 190 ? -14.272 -9.251 13.707 1.00 73.50 190 GLY A O 1
ATOM 1448 N N . ARG A 1 191 ? -14.324 -8.598 11.591 1.00 83.56 191 ARG A N 1
ATOM 1449 C CA . ARG A 1 191 ? -13.421 -9.651 11.136 1.00 83.56 191 ARG A CA 1
ATOM 1450 C C . ARG A 1 191 ? -11.974 -9.200 11.249 1.00 83.56 191 ARG A C 1
ATOM 1452 O O . ARG A 1 191 ? -11.587 -8.232 10.603 1.00 83.56 191 ARG A O 1
ATOM 1459 N N . GLU A 1 192 ? -11.214 -9.930 12.054 1.00 88.62 192 GLU A N 1
ATOM 1460 C CA . GLU A 1 192 ? -9.764 -9.788 12.157 1.00 88.62 192 GLU A CA 1
ATOM 1461 C C . GLU A 1 192 ? -9.087 -10.366 10.911 1.00 88.62 192 GLU A C 1
ATOM 1463 O O . GLU A 1 192 ? -9.472 -11.433 10.421 1.00 88.62 192 GLU A O 1
ATOM 1468 N N . MET A 1 193 ? -8.097 -9.645 10.399 1.00 92.81 193 MET A N 1
ATOM 1469 C CA . MET A 1 193 ? -7.233 -10.061 9.295 1.00 92.81 193 MET A CA 1
ATOM 1470 C C . MET A 1 193 ? -5.933 -9.262 9.329 1.00 92.81 193 MET A C 1
ATOM 1472 O O . MET A 1 193 ? -5.861 -8.217 9.980 1.00 92.81 193 MET A O 1
ATOM 1476 N N . SER A 1 194 ? -4.930 -9.719 8.589 1.00 95.12 194 SER A N 1
ATOM 1477 C CA . SER A 1 194 ? -3.654 -9.021 8.454 1.00 95.12 194 SER A CA 1
ATOM 1478 C C . SER A 1 194 ? -3.431 -8.491 7.038 1.00 95.12 194 SER A C 1
ATOM 1480 O O . SER A 1 194 ? -3.844 -9.090 6.046 1.00 95.12 194 SER A O 1
ATOM 1482 N N . VAL A 1 195 ? -2.748 -7.355 6.940 1.00 97.19 195 VAL A N 1
ATOM 1483 C CA . VAL A 1 195 ? -2.303 -6.747 5.685 1.00 97.19 195 VAL A CA 1
ATOM 1484 C C . VAL A 1 195 ? -0.791 -6.607 5.714 1.00 97.19 195 VAL A C 1
ATOM 1486 O O . VAL A 1 195 ? -0.249 -5.939 6.595 1.00 97.19 195 VAL A O 1
ATOM 1489 N N . ASN A 1 196 ? -0.120 -7.192 4.725 1.00 96.00 196 ASN A N 1
ATOM 1490 C CA . ASN A 1 196 ? 1.294 -6.947 4.470 1.00 96.00 196 ASN A CA 1
ATOM 1491 C C . ASN A 1 196 ? 1.432 -5.858 3.410 1.00 96.00 196 ASN A C 1
ATOM 1493 O O . ASN A 1 196 ? 0.842 -5.959 2.336 1.00 96.00 196 ASN A O 1
ATOM 1497 N N . VAL A 1 197 ? 2.226 -4.834 3.697 1.00 96.00 197 VAL A N 1
ATOM 1498 C CA . VAL A 1 197 ? 2.488 -3.728 2.772 1.00 96.00 197 VAL A CA 1
ATOM 1499 C C . VAL A 1 197 ? 3.917 -3.807 2.252 1.00 96.00 197 VAL A C 1
ATOM 1501 O O . VAL A 1 197 ? 4.855 -3.971 3.034 1.00 96.00 197 VAL A O 1
ATOM 1504 N N . PHE A 1 198 ? 4.067 -3.666 0.938 1.00 94.38 198 PHE A N 1
ATOM 1505 C CA . PHE A 1 198 ? 5.340 -3.615 0.227 1.00 94.38 198 PHE A CA 1
ATOM 1506 C C . PHE A 1 198 ? 5.469 -2.240 -0.432 1.00 94.38 198 PHE A C 1
ATOM 1508 O O . PHE A 1 198 ? 4.798 -1.969 -1.433 1.00 94.38 198 PHE A O 1
ATOM 1515 N N . PHE A 1 199 ? 6.287 -1.367 0.158 1.00 95.50 199 PHE A N 1
ATOM 1516 C CA . PHE A 1 199 ? 6.554 -0.029 -0.365 1.00 95.50 199 PHE A CA 1
ATOM 1517 C C . PHE A 1 199 ? 7.806 -0.019 -1.238 1.00 95.50 199 PHE A C 1
ATOM 1519 O O . PHE A 1 199 ? 8.878 -0.431 -0.800 1.00 95.50 199 PHE A O 1
ATOM 1526 N N . VAL A 1 200 ? 7.677 0.550 -2.433 1.00 95.19 200 VAL A N 1
ATOM 1527 C CA . VAL A 1 200 ? 8.786 0.938 -3.306 1.00 95.19 200 VAL A CA 1
ATOM 1528 C C . VAL A 1 200 ? 8.541 2.379 -3.740 1.00 95.19 200 VAL A C 1
ATOM 1530 O O . VAL A 1 200 ? 7.808 2.625 -4.695 1.00 95.19 200 VAL A O 1
ATOM 1533 N N . GLY A 1 201 ? 9.121 3.335 -3.017 1.00 95.94 201 GLY A N 1
ATOM 1534 C CA . GLY A 1 201 ? 8.967 4.763 -3.299 1.00 95.94 201 GLY A CA 1
ATOM 1535 C C . GLY A 1 201 ? 8.745 5.633 -2.063 1.00 95.94 201 GLY A C 1
ATOM 1536 O O . GLY A 1 201 ? 9.242 5.318 -0.980 1.00 95.94 201 GLY A O 1
ATOM 1537 N N . ILE A 1 202 ? 8.054 6.763 -2.222 1.00 96.94 202 ILE A N 1
ATOM 1538 C CA . ILE A 1 202 ? 8.102 7.870 -1.255 1.00 96.94 202 ILE A CA 1
ATOM 1539 C C . ILE A 1 202 ? 6.731 8.480 -0.943 1.00 96.94 202 ILE A C 1
ATOM 1541 O O . ILE A 1 202 ? 5.872 8.594 -1.810 1.00 96.94 202 ILE A O 1
ATOM 1545 N N . ASN A 1 203 ? 6.537 8.936 0.299 1.00 97.94 203 ASN A N 1
ATOM 1546 C CA . ASN A 1 203 ? 5.329 9.650 0.743 1.00 97.94 203 ASN A CA 1
ATOM 1547 C C . ASN A 1 203 ? 4.021 8.859 0.574 1.00 97.94 203 ASN A C 1
ATOM 1549 O O . ASN A 1 203 ? 2.947 9.449 0.449 1.00 97.94 203 ASN A O 1
ATOM 1553 N N . ASN A 1 204 ? 4.079 7.529 0.574 1.00 98.50 204 ASN A N 1
ATOM 1554 C CA . ASN A 1 204 ? 2.877 6.720 0.438 1.00 98.50 204 ASN A CA 1
ATOM 1555 C C . ASN A 1 204 ? 2.217 6.453 1.794 1.00 98.50 204 ASN A C 1
ATOM 1557 O O . ASN A 1 204 ? 2.879 6.313 2.823 1.00 98.50 204 ASN A O 1
ATOM 1561 N N . THR A 1 205 ? 0.894 6.326 1.799 1.00 98.69 205 THR A N 1
ATOM 1562 C CA . THR A 1 205 ? 0.104 6.066 3.003 1.00 98.69 205 THR A CA 1
ATOM 1563 C C . THR A 1 205 ? -0.788 4.850 2.810 1.00 98.69 205 THR A C 1
ATOM 1565 O O . THR A 1 205 ? -1.637 4.820 1.923 1.00 98.69 205 THR A O 1
ATOM 1568 N N . VAL A 1 206 ? -0.652 3.864 3.697 1.00 98.81 206 VAL A N 1
ATOM 1569 C CA . VAL A 1 206 ? -1.621 2.779 3.865 1.00 98.81 206 VAL A CA 1
ATOM 1570 C C . VAL A 1 206 ? -2.293 2.931 5.223 1.00 98.81 206 VAL A C 1
ATOM 1572 O O . VAL A 1 206 ? -1.649 2.907 6.269 1.00 98.81 206 VAL A O 1
ATOM 1575 N N . SER A 1 207 ? -3.611 3.085 5.227 1.00 98.56 207 SER A N 1
ATOM 1576 C CA . SER A 1 207 ? -4.407 3.115 6.452 1.00 98.56 207 SER A CA 1
ATOM 1577 C C . SER A 1 207 ? -5.366 1.934 6.494 1.00 98.56 207 SER A C 1
ATOM 1579 O O . SER A 1 207 ? -5.928 1.523 5.477 1.00 98.56 207 SER A O 1
ATOM 1581 N N . THR A 1 208 ? -5.578 1.385 7.684 1.00 98.19 208 THR A N 1
ATOM 1582 C CA . THR A 1 208 ? -6.372 0.171 7.871 1.00 98.19 208 THR A CA 1
ATOM 1583 C C . THR A 1 208 ? -7.467 0.336 8.922 1.00 98.19 208 THR A C 1
ATOM 1585 O O . THR A 1 208 ? -7.397 1.178 9.816 1.00 98.19 208 THR A O 1
ATOM 1588 N N . GLY A 1 209 ? -8.568 -0.396 8.762 1.00 95.12 209 GLY A N 1
ATOM 1589 C CA . GLY A 1 209 ? -9.662 -0.450 9.727 1.00 95.12 209 GLY A CA 1
ATOM 1590 C C . GLY A 1 209 ? -9.226 -1.002 11.082 1.00 95.12 209 GLY A C 1
ATOM 1591 O O . GLY A 1 209 ? -8.203 -1.668 11.181 1.00 95.12 209 GLY A O 1
ATOM 1592 N N . PRO A 1 210 ? -10.043 -0.803 12.126 1.00 89.56 210 PRO A N 1
ATOM 1593 C CA . PRO A 1 210 ? -9.693 -1.199 13.490 1.00 89.56 210 PRO A CA 1
ATOM 1594 C C . PRO A 1 210 ? -9.520 -2.711 13.686 1.00 89.56 210 PRO A C 1
ATOM 1596 O O . PRO A 1 210 ? -8.982 -3.131 14.698 1.00 89.56 210 PRO A O 1
ATOM 1599 N N . TYR A 1 211 ? -9.982 -3.527 12.735 1.00 88.62 211 TYR A N 1
ATOM 1600 C CA . TYR A 1 211 ? -9.877 -4.990 12.759 1.00 88.62 211 TYR A CA 1
ATOM 1601 C C . TYR A 1 211 ? -8.868 -5.526 11.733 1.00 88.62 211 TYR A C 1
ATOM 1603 O O . TYR A 1 211 ? -8.920 -6.695 11.364 1.00 88.62 211 TYR A O 1
ATOM 1611 N N . VAL A 1 212 ? -8.014 -4.661 11.193 1.00 95.12 212 VAL A N 1
ATOM 1612 C CA . VAL A 1 212 ? -7.042 -5.024 10.168 1.00 95.12 212 VAL A CA 1
ATOM 1613 C C . VAL A 1 212 ? -5.660 -4.677 10.693 1.00 95.12 212 VAL A C 1
ATOM 1615 O O . VAL A 1 212 ? -5.302 -3.506 10.764 1.00 95.12 212 VAL A O 1
ATOM 1618 N N . ASP A 1 213 ? -4.889 -5.696 11.051 1.00 94.62 213 ASP A N 1
ATOM 1619 C CA . ASP A 1 213 ? -3.520 -5.505 11.514 1.00 94.62 213 ASP A CA 1
ATOM 1620 C C . ASP A 1 213 ? -2.619 -5.234 10.313 1.00 94.62 213 ASP A C 1
ATOM 1622 O O . ASP A 1 213 ? -2.515 -6.057 9.402 1.00 94.62 213 ASP A O 1
ATOM 1626 N N . VAL A 1 214 ? -1.954 -4.083 10.299 1.00 97.06 214 VAL A N 1
ATOM 1627 C CA . VAL A 1 214 ? -1.058 -3.697 9.207 1.00 97.06 214 VAL A CA 1
ATOM 1628 C C . VAL A 1 214 ? 0.400 -3.927 9.579 1.00 97.06 214 VAL A C 1
ATOM 1630 O O . VAL A 1 214 ? 0.871 -3.500 10.631 1.00 97.06 214 VAL A O 1
ATOM 1633 N N . THR A 1 215 ? 1.133 -4.597 8.695 1.00 96.12 215 THR A N 1
ATOM 1634 C CA . THR A 1 215 ? 2.575 -4.820 8.806 1.00 96.12 215 THR A CA 1
ATOM 1635 C C . THR A 1 215 ? 3.263 -4.312 7.546 1.00 96.12 215 THR A C 1
ATOM 1637 O O . THR A 1 215 ? 2.900 -4.698 6.439 1.00 96.12 215 THR A O 1
ATOM 1640 N N . VAL A 1 216 ? 4.286 -3.471 7.702 1.00 95.38 216 VAL A N 1
ATOM 1641 C CA . VAL A 1 216 ? 5.197 -3.140 6.597 1.00 95.38 216 VAL A CA 1
ATOM 1642 C C . VAL A 1 216 ? 6.158 -4.311 6.441 1.00 95.38 216 VAL A C 1
ATOM 1644 O O . VAL A 1 216 ? 6.995 -4.554 7.310 1.00 95.38 216 VAL A O 1
ATOM 1647 N N . ALA A 1 217 ? 5.974 -5.087 5.377 1.00 92.75 217 ALA A N 1
ATOM 1648 C CA . ALA A 1 217 ? 6.775 -6.270 5.093 1.00 92.75 217 ALA A CA 1
ATOM 1649 C C . ALA A 1 217 ? 8.075 -5.915 4.358 1.00 92.75 217 ALA A C 1
ATOM 1651 O O . ALA A 1 217 ? 9.085 -6.590 4.560 1.00 92.75 217 ALA A O 1
ATOM 1652 N N . ASN A 1 218 ? 8.049 -4.868 3.529 1.00 91.06 218 ASN A N 1
ATOM 1653 C CA . ASN A 1 218 ? 9.212 -4.331 2.828 1.00 91.06 218 ASN A CA 1
ATOM 1654 C C . ASN A 1 218 ? 9.078 -2.811 2.642 1.00 91.06 218 ASN A C 1
ATOM 1656 O O . ASN A 1 218 ? 7.976 -2.331 2.353 1.00 91.06 218 ASN A O 1
ATOM 1660 N N . GLU A 1 219 ? 10.184 -2.078 2.772 1.00 92.94 219 GLU A N 1
ATOM 1661 C CA . GLU A 1 219 ? 10.263 -0.648 2.478 1.00 92.94 219 GLU A CA 1
ATOM 1662 C C . GLU A 1 219 ? 11.555 -0.293 1.724 1.00 92.94 219 GLU A C 1
ATOM 1664 O O . GLU A 1 219 ? 12.606 -0.025 2.305 1.00 92.94 219 GLU A O 1
ATOM 1669 N N . SER A 1 220 ? 11.451 -0.199 0.399 1.00 92.94 220 SER A N 1
ATOM 1670 C CA . SER A 1 220 ? 12.477 0.392 -0.459 1.00 92.94 220 SER A CA 1
ATOM 1671 C C . SER A 1 220 ? 12.128 1.853 -0.739 1.00 92.94 220 SER A C 1
ATOM 1673 O O . SER A 1 220 ? 11.626 2.195 -1.810 1.00 92.94 220 SER A O 1
ATOM 1675 N N . GLY A 1 221 ? 12.370 2.729 0.241 1.00 92.56 221 GLY A N 1
ATOM 1676 C CA . GLY A 1 221 ? 12.110 4.162 0.100 1.00 92.56 221 GLY A CA 1
ATOM 1677 C C . GLY A 1 221 ? 12.172 4.966 1.395 1.00 92.56 221 GLY A C 1
ATOM 1678 O O . GLY A 1 221 ? 12.964 4.651 2.281 1.00 92.56 221 GLY 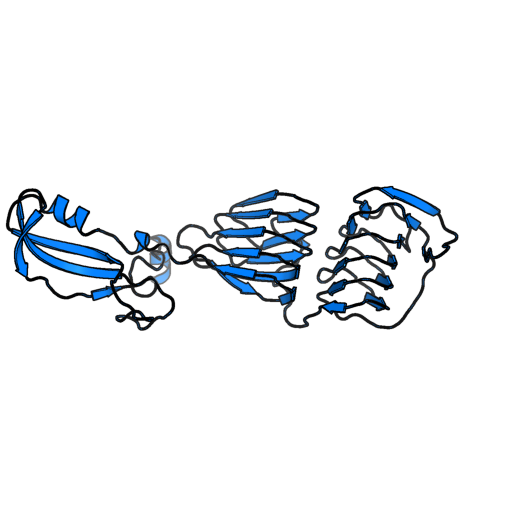A O 1
ATOM 1679 N N . THR A 1 222 ? 11.398 6.051 1.474 1.00 94.50 222 THR A N 1
ATOM 1680 C CA . THR A 1 222 ? 11.351 6.941 2.649 1.00 94.50 222 THR A CA 1
ATOM 1681 C C . THR A 1 222 ? 9.971 7.563 2.827 1.00 94.50 222 THR A C 1
ATOM 1683 O O . THR A 1 222 ? 9.200 7.675 1.879 1.00 94.50 222 THR A O 1
ATOM 1686 N N . ASP A 1 223 ? 9.672 7.992 4.052 1.00 96.31 223 ASP A N 1
ATOM 1687 C CA . ASP A 1 223 ? 8.459 8.741 4.399 1.00 96.31 223 ASP A CA 1
ATOM 1688 C C . ASP A 1 223 ? 7.146 8.017 4.048 1.00 96.31 223 ASP A C 1
ATOM 1690 O O . ASP A 1 223 ? 6.093 8.642 3.911 1.00 96.31 223 ASP A O 1
ATOM 1694 N N . ASN A 1 224 ? 7.183 6.686 3.947 1.00 97.56 224 ASN A N 1
ATOM 1695 C CA . ASN A 1 224 ? 5.981 5.878 3.828 1.00 97.56 224 ASN A CA 1
ATOM 1696 C C . ASN A 1 224 ? 5.374 5.641 5.213 1.00 97.56 224 ASN A C 1
ATOM 1698 O O . ASN A 1 224 ? 6.070 5.546 6.227 1.00 97.56 224 ASN A O 1
ATOM 1702 N N . THR A 1 225 ? 4.049 5.541 5.276 1.00 98.12 225 THR A N 1
ATOM 1703 C CA . THR A 1 225 ? 3.337 5.329 6.535 1.00 98.12 225 THR A CA 1
ATOM 1704 C C . THR A 1 225 ? 2.314 4.211 6.413 1.00 98.12 225 THR A C 1
ATOM 1706 O O . THR A 1 225 ? 1.559 4.127 5.448 1.00 98.12 225 THR A O 1
ATOM 1709 N N . ALA A 1 226 ? 2.278 3.349 7.428 1.00 98.00 226 ALA A N 1
ATOM 1710 C CA . ALA A 1 226 ? 1.260 2.326 7.601 1.00 98.00 226 ALA A CA 1
ATOM 1711 C C . ALA A 1 226 ? 0.612 2.507 8.975 1.00 98.00 226 ALA A C 1
ATOM 1713 O O . ALA A 1 226 ? 1.306 2.513 9.993 1.00 98.00 226 ALA A O 1
ATOM 1714 N N . THR A 1 227 ? -0.705 2.702 9.015 1.00 97.25 227 THR A N 1
ATOM 1715 C CA . THR A 1 227 ? -1.433 2.994 10.260 1.00 97.25 227 THR A CA 1
ATOM 1716 C C . THR A 1 227 ? -2.726 2.196 10.370 1.00 97.25 227 THR A C 1
ATOM 1718 O O . THR A 1 227 ? -3.347 1.837 9.368 1.00 97.25 227 THR A O 1
ATOM 1721 N N . GLN A 1 228 ? -3.135 1.915 11.605 1.00 94.88 228 GLN A N 1
ATOM 1722 C CA . GLN A 1 228 ? -4.387 1.242 11.938 1.00 94.88 228 GLN A CA 1
ATOM 1723 C C . GLN A 1 228 ? -5.285 2.205 12.709 1.00 94.88 228 GLN A C 1
ATOM 1725 O O . GLN A 1 228 ? -4.834 2.901 13.622 1.00 94.88 228 GLN A O 1
ATOM 1730 N N . ASP A 1 229 ? -6.558 2.258 12.329 1.00 92.31 229 ASP A N 1
ATOM 1731 C CA . ASP A 1 229 ? -7.563 3.026 13.053 1.00 92.31 229 ASP A CA 1
ATOM 1732 C C . ASP A 1 229 ? -7.735 2.463 14.469 1.00 92.31 229 ASP A C 1
ATOM 1734 O O . ASP A 1 229 ? -7.749 1.253 14.683 1.00 92.31 229 ASP A O 1
ATOM 1738 N N . SER A 1 230 ? -7.960 3.337 15.448 1.00 85.44 230 SER A N 1
ATOM 1739 C CA . SER A 1 230 ? -8.296 2.898 16.803 1.00 85.44 230 SER A CA 1
ATOM 1740 C C . SER A 1 230 ? -9.647 2.178 16.850 1.00 85.44 230 SER A C 1
ATOM 1742 O O . SER A 1 230 ? -10.584 2.520 16.120 1.00 85.44 230 SER A O 1
ATOM 1744 N N . PHE A 1 231 ? -9.780 1.228 17.778 1.00 83.25 231 PHE A N 1
ATOM 1745 C CA . PHE A 1 231 ? -11.035 0.524 18.011 1.00 83.25 231 PHE A CA 1
ATOM 1746 C C . PHE A 1 231 ? -12.191 1.506 18.316 1.00 83.25 231 PHE A C 1
ATOM 1748 O O . PHE A 1 231 ? -12.055 2.391 19.166 1.00 83.25 231 PHE A O 1
ATOM 1755 N N . PRO A 1 232 ? -13.367 1.365 17.674 1.00 83.12 232 PRO A N 1
ATOM 1756 C CA . PRO A 1 232 ? -14.492 2.264 17.899 1.00 83.12 232 PRO A CA 1
ATOM 1757 C C . PRO A 1 232 ? -15.143 1.998 19.263 1.00 83.12 232 PRO A C 1
ATOM 1759 O O . PRO A 1 232 ? -15.927 1.061 19.422 1.00 83.12 232 PRO A O 1
ATOM 1762 N N . VAL A 1 233 ? -14.869 2.870 20.236 1.00 81.81 233 VAL A N 1
ATOM 1763 C CA . VAL A 1 233 ? -15.338 2.797 21.637 1.00 81.81 233 VAL A CA 1
ATOM 1764 C C . VAL A 1 233 ? -16.829 2.482 21.778 1.00 81.81 233 VAL A C 1
ATOM 1766 O O . VAL A 1 233 ? -17.221 1.687 22.633 1.00 81.81 233 VAL A O 1
ATOM 1769 N N . ASP A 1 234 ? -17.666 3.065 20.918 1.00 81.88 234 ASP A N 1
ATOM 1770 C CA . ASP A 1 234 ? -19.121 2.878 20.942 1.00 81.88 234 ASP A CA 1
ATOM 1771 C C . ASP A 1 234 ? -19.536 1.405 20.771 1.00 81.88 234 ASP A C 1
ATOM 1773 O O . ASP A 1 234 ? -20.644 1.025 21.141 1.00 81.88 234 ASP A O 1
ATOM 1777 N N . ARG A 1 235 ? -18.655 0.539 20.249 1.00 82.12 235 ARG A N 1
ATOM 1778 C CA . ARG A 1 235 ? -18.896 -0.911 20.180 1.00 82.12 235 ARG A CA 1
ATOM 1779 C C . ARG A 1 235 ? -18.757 -1.608 21.534 1.00 82.12 235 ARG A C 1
ATOM 1781 O O . ARG A 1 235 ? -19.446 -2.606 21.754 1.00 82.12 235 ARG A O 1
ATOM 1788 N N . LEU A 1 236 ? -17.922 -1.091 22.438 1.00 85.62 236 LEU A N 1
ATOM 1789 C CA . LEU A 1 236 ? -17.773 -1.619 23.800 1.00 85.62 236 LEU A CA 1
ATOM 1790 C C . LEU A 1 236 ? -18.961 -1.227 24.690 1.00 85.62 236 LEU A C 1
ATOM 1792 O O . LEU A 1 236 ? -19.327 -1.964 25.609 1.00 85.62 236 LEU A O 1
ATOM 1796 N N . ILE A 1 237 ? -19.585 -0.081 24.406 1.00 89.75 237 ILE A N 1
ATOM 1797 C CA . ILE A 1 237 ? -20.701 0.460 25.180 1.00 89.75 237 ILE A CA 1
ATOM 1798 C C . ILE A 1 237 ? -22.013 -0.182 24.709 1.00 89.75 237 ILE A C 1
ATOM 1800 O O . ILE A 1 237 ? -22.529 0.092 23.632 1.00 89.75 237 ILE A O 1
ATOM 1804 N N . GLU A 1 238 ? -22.577 -1.056 25.540 1.00 89.31 238 GLU A N 1
ATOM 1805 C CA . GLU A 1 238 ? -23.911 -1.625 25.331 1.00 89.31 238 GLU A CA 1
ATOM 1806 C C . GLU A 1 238 ? -25.013 -0.662 25.752 1.00 89.31 238 GLU A C 1
ATOM 1808 O O . GLU A 1 238 ? -26.037 -0.562 25.081 1.00 89.31 238 GLU A O 1
ATOM 1813 N N . GLN A 1 239 ? -24.810 -0.007 26.892 1.00 92.06 239 GLN A N 1
ATOM 1814 C CA . GLN A 1 239 ? -25.780 0.899 27.475 1.00 92.06 239 GLN A CA 1
ATOM 1815 C C . GLN A 1 239 ? -25.054 2.034 28.187 1.00 92.06 239 GLN A C 1
ATOM 1817 O O . GLN A 1 239 ? -24.302 1.811 29.137 1.00 92.06 239 GLN A O 1
ATOM 1822 N N . THR A 1 240 ? -25.302 3.260 27.745 1.00 94.19 240 THR A N 1
ATOM 1823 C CA . THR A 1 240 ? -24.772 4.470 28.381 1.00 94.19 240 THR A CA 1
ATOM 1824 C C . THR A 1 240 ? -25.484 4.768 29.704 1.00 94.19 240 THR A C 1
ATOM 1826 O O . THR A 1 240 ? -26.601 4.306 29.955 1.00 94.19 240 THR A O 1
ATOM 1829 N N . GLU A 1 241 ? -24.878 5.611 30.550 1.00 93.12 241 GLU A N 1
ATOM 1830 C CA . GLU A 1 241 ? -25.512 6.095 31.790 1.00 93.12 241 GLU A CA 1
ATOM 1831 C C . GLU A 1 241 ? -26.882 6.729 31.510 1.00 93.12 241 GLU A C 1
ATOM 1833 O O . GLU A 1 241 ? -27.867 6.449 32.192 1.00 93.12 241 GLU A O 1
ATOM 1838 N N . THR A 1 242 ? -26.953 7.555 30.464 1.00 92.44 242 THR A N 1
ATOM 1839 C CA . THR A 1 242 ? -28.176 8.275 30.096 1.00 92.44 242 THR A CA 1
ATOM 1840 C C . THR A 1 242 ? -29.292 7.312 29.695 1.00 92.44 242 THR A C 1
ATOM 1842 O O . THR A 1 242 ? -30.435 7.486 30.125 1.00 92.44 242 THR A O 1
ATOM 1845 N N . GLU A 1 243 ? -28.978 6.279 28.912 1.00 93.62 243 GLU A N 1
ATOM 1846 C CA . GLU A 1 243 ? -29.951 5.262 28.500 1.00 93.62 243 GLU A CA 1
ATOM 1847 C C . GLU A 1 243 ? -30.447 4.456 29.698 1.00 93.62 243 GLU A C 1
ATOM 1849 O O . GLU A 1 243 ? -31.658 4.411 29.935 1.00 93.62 243 GLU A O 1
ATOM 1854 N N . ALA A 1 244 ? -29.525 3.920 30.505 1.00 93.62 244 ALA A N 1
ATOM 1855 C CA . ALA A 1 244 ? -29.845 3.139 31.699 1.00 93.62 244 ALA A CA 1
ATOM 1856 C C . ALA A 1 244 ? -30.750 3.916 32.669 1.00 93.62 244 ALA A C 1
ATOM 1858 O O . ALA A 1 244 ? -31.690 3.379 33.261 1.00 93.62 244 ALA A O 1
ATOM 1859 N N . TYR A 1 245 ? -30.492 5.212 32.815 1.00 93.75 245 TYR A N 1
ATOM 1860 C CA . TYR A 1 245 ? -31.272 6.097 33.668 1.00 93.75 245 TYR A CA 1
ATOM 1861 C C . TYR A 1 245 ? -32.648 6.395 33.092 1.00 93.75 245 TYR A C 1
ATOM 1863 O O . TYR A 1 245 ? -33.643 6.343 33.819 1.00 93.75 245 TYR A O 1
ATOM 1871 N N . SER A 1 246 ? -32.732 6.650 31.787 1.00 91.31 246 SER A N 1
ATOM 1872 C CA . SER A 1 246 ? -34.013 6.868 31.117 1.00 91.31 246 SER A CA 1
ATOM 1873 C C . SER A 1 246 ? -34.945 5.654 31.251 1.00 91.31 246 SER A C 1
ATOM 1875 O O . SER A 1 246 ? -36.140 5.825 31.504 1.00 91.31 246 SER A O 1
ATOM 1877 N N . GLU A 1 247 ? -34.393 4.437 31.183 1.00 91.56 247 GLU A N 1
ATOM 1878 C CA . GLU A 1 247 ? -35.131 3.178 31.315 1.00 91.56 247 GLU A CA 1
ATOM 1879 C C . GLU A 1 247 ? -35.598 2.901 32.748 1.00 91.56 247 GLU A C 1
ATOM 1881 O O . GLU A 1 247 ? -36.690 2.363 32.950 1.00 91.56 247 GLU A O 1
ATOM 1886 N N . ALA A 1 248 ? -34.821 3.313 33.757 1.00 89.50 248 ALA A N 1
ATOM 1887 C CA . ALA A 1 248 ? -35.190 3.155 35.165 1.00 89.50 248 ALA A CA 1
ATOM 1888 C C . ALA A 1 248 ? -36.491 3.894 35.531 1.00 89.50 248 ALA A C 1
ATOM 1890 O O . ALA A 1 248 ? -37.222 3.471 36.431 1.00 89.50 248 ALA A O 1
ATOM 1891 N N . GLY A 1 249 ? -36.808 4.989 34.829 1.00 84.81 249 GLY A N 1
ATOM 1892 C CA . GLY A 1 249 ? -38.099 5.670 34.904 1.00 84.81 249 GLY A CA 1
ATOM 1893 C C . GLY A 1 249 ? -38.420 6.259 36.284 1.00 84.81 249 GLY A C 1
ATOM 1894 O O . GLY A 1 249 ? -38.054 7.398 36.584 1.00 84.81 249 GLY A O 1
ATOM 1895 N N . PHE A 1 250 ? -39.174 5.527 37.111 1.00 91.56 250 PHE A N 1
ATOM 1896 C CA . PHE A 1 250 ? -39.618 5.980 38.434 1.00 91.56 250 PHE A CA 1
ATOM 1897 C C . PHE A 1 250 ? -39.612 4.848 39.468 1.00 91.56 250 PHE A C 1
ATOM 1899 O O . PHE A 1 250 ? -40.233 3.805 39.264 1.00 91.56 250 PHE A O 1
ATOM 1906 N N . GLY A 1 251 ? -39.015 5.105 40.631 1.00 92.56 251 GLY A N 1
ATOM 1907 C CA . GLY A 1 251 ? -38.918 4.152 41.737 1.00 92.56 251 GLY A CA 1
ATOM 1908 C C . GLY A 1 251 ? -37.482 3.710 42.002 1.00 92.56 251 GLY A C 1
ATOM 1909 O O . GLY A 1 251 ? -36.540 4.236 41.419 1.00 92.56 251 GLY A O 1
ATOM 1910 N N . ARG A 1 252 ? -37.297 2.785 42.950 1.00 95.44 252 ARG A N 1
ATOM 1911 C CA . ARG A 1 252 ? -35.974 2.214 43.225 1.00 95.44 252 ARG A CA 1
ATOM 1912 C C . ARG A 1 252 ? -35.631 1.200 42.139 1.00 95.44 252 ARG A C 1
ATOM 1914 O O . ARG A 1 252 ? -36.404 0.265 41.938 1.00 95.44 252 ARG A O 1
ATOM 1921 N N . ALA A 1 253 ? -34.485 1.371 41.498 1.00 94.31 253 ALA A N 1
ATOM 1922 C CA . ALA A 1 253 ? -33.977 0.464 40.483 1.00 94.31 253 ALA A CA 1
ATOM 1923 C C . ALA A 1 253 ? -32.470 0.283 40.648 1.00 94.31 253 ALA A C 1
ATOM 1925 O O . ALA A 1 253 ? -31.765 1.196 41.078 1.00 94.31 253 ALA A O 1
ATOM 1926 N N . GLN A 1 254 ? -31.997 -0.900 40.271 1.00 94.25 254 GLN A N 1
ATOM 1927 C CA . GLN A 1 254 ? -30.583 -1.154 40.076 1.00 94.25 254 GLN A CA 1
ATOM 1928 C C . GLN A 1 254 ? -30.303 -1.147 38.577 1.00 94.25 254 GLN A C 1
ATOM 1930 O O . GLN A 1 254 ? -30.926 -1.905 37.838 1.00 94.25 254 GLN A O 1
ATOM 1935 N N . VAL A 1 255 ? -29.396 -0.280 38.147 1.00 94.00 255 VAL A N 1
ATOM 1936 C CA . VAL A 1 255 ? -29.014 -0.095 36.748 1.00 94.00 255 VAL A CA 1
ATOM 1937 C C . VAL A 1 255 ? -27.550 -0.455 36.550 1.00 94.00 255 VAL A C 1
ATOM 1939 O O . VAL A 1 255 ? -26.742 -0.352 37.476 1.00 94.00 255 VAL A O 1
ATOM 1942 N N . THR A 1 256 ? -27.208 -0.873 35.339 1.00 93.56 256 THR A N 1
ATOM 1943 C CA . THR A 1 256 ? -25.832 -1.118 34.913 1.00 93.56 256 THR A CA 1
ATOM 1944 C C . THR A 1 256 ? -25.591 -0.327 33.646 1.00 93.56 256 THR A C 1
ATOM 1946 O O . THR A 1 256 ? -26.456 -0.300 32.783 1.00 93.56 256 THR A O 1
ATOM 1949 N N . TYR A 1 257 ? -24.448 0.337 33.555 1.00 93.50 257 TYR A N 1
ATOM 1950 C CA . TYR A 1 257 ? -24.105 1.159 32.404 1.00 93.50 257 TYR A CA 1
ATOM 1951 C C . TYR A 1 257 ? -22.599 1.170 32.182 1.00 93.50 257 TYR A C 1
ATOM 1953 O O . TYR A 1 257 ? -21.831 0.810 33.080 1.00 93.50 257 TYR A O 1
ATOM 1961 N N . GLN A 1 258 ? -22.194 1.578 30.986 1.00 94.19 258 GLN A N 1
ATOM 1962 C CA . GLN A 1 258 ? -20.805 1.723 30.581 1.00 94.19 258 GLN A CA 1
ATOM 1963 C C . GLN A 1 258 ? -20.527 3.147 30.107 1.00 94.19 258 GLN A C 1
ATOM 1965 O O . GLN A 1 258 ? -21.410 3.838 29.595 1.00 94.19 258 GLN A O 1
ATOM 1970 N N . GLN A 1 259 ? -19.284 3.574 30.280 1.00 93.25 259 GLN A N 1
ATOM 1971 C CA . GLN A 1 259 ? -18.760 4.831 29.759 1.00 93.25 259 GLN A CA 1
ATOM 1972 C C . GLN A 1 259 ? -17.251 4.709 29.554 1.00 93.25 259 GLN A C 1
ATOM 1974 O O . GLN A 1 259 ? -16.636 3.774 30.069 1.00 93.25 259 GLN A O 1
ATOM 1979 N N . LEU A 1 260 ? -16.660 5.647 28.813 1.00 91.25 260 LEU A N 1
ATOM 1980 C CA . LEU A 1 260 ? -15.206 5.775 28.748 1.00 91.25 260 LEU A CA 1
ATOM 1981 C C . LEU A 1 260 ? -14.628 5.856 30.160 1.00 91.25 260 LEU A C 1
ATOM 1983 O O . LEU A 1 260 ? -15.152 6.587 31.005 1.00 91.25 260 LEU A O 1
ATOM 1987 N N . ALA A 1 261 ? -13.579 5.080 30.414 1.00 89.44 261 ALA A N 1
ATOM 1988 C CA . ALA A 1 261 ? -12.898 5.142 31.690 1.00 89.44 261 ALA A CA 1
ATOM 1989 C C . ALA A 1 261 ? -12.207 6.503 31.833 1.00 89.44 261 ALA A C 1
ATOM 1991 O O . ALA A 1 261 ? -11.465 6.936 30.956 1.00 89.44 261 ALA A O 1
ATOM 1992 N N . ASP A 1 262 ? -12.450 7.165 32.960 1.00 85.00 262 ASP A N 1
ATOM 1993 C CA . ASP A 1 262 ? -11.713 8.360 33.371 1.00 85.00 262 ASP A CA 1
ATOM 1994 C C . ASP A 1 262 ? -10.448 7.905 34.112 1.00 85.00 262 ASP A C 1
ATOM 1996 O O . ASP A 1 262 ? -10.404 7.864 35.345 1.00 85.00 262 ASP A O 1
ATOM 2000 N N . THR A 1 263 ? -9.467 7.417 33.350 1.00 79.69 263 THR A N 1
ATOM 2001 C CA . THR A 1 263 ? -8.167 6.982 33.867 1.00 79.69 263 THR A CA 1
ATOM 2002 C C . THR A 1 263 ? -7.036 7.442 32.952 1.00 79.69 263 THR A C 1
ATOM 2004 O O . THR A 1 263 ? -7.182 7.442 31.733 1.00 79.69 263 THR A O 1
ATOM 2007 N N . ASP A 1 264 ? -5.905 7.802 33.561 1.00 77.31 264 ASP A N 1
ATOM 2008 C CA . ASP A 1 264 ? -4.634 8.058 32.870 1.00 77.31 264 ASP A CA 1
ATOM 2009 C C . ASP A 1 264 ? -3.813 6.758 32.701 1.00 77.31 264 ASP A C 1
ATOM 2011 O O . ASP A 1 264 ? -2.644 6.802 32.317 1.00 77.31 264 ASP A O 1
ATOM 2015 N N . ASP A 1 265 ? -4.378 5.599 33.060 1.00 80.19 265 ASP A N 1
ATOM 2016 C CA . ASP A 1 265 ? -3.694 4.313 32.948 1.00 80.19 265 ASP A CA 1
ATOM 2017 C C . ASP A 1 265 ? -3.485 3.934 31.472 1.00 80.19 265 ASP A C 1
ATOM 2019 O O . ASP A 1 265 ? -4.436 3.795 30.707 1.00 80.19 265 ASP A O 1
ATOM 2023 N N . GLU A 1 266 ? -2.232 3.672 31.096 1.00 82.94 266 GLU A N 1
ATOM 2024 C CA . GLU A 1 266 ? -1.838 3.208 29.751 1.00 82.94 266 GLU A CA 1
ATOM 2025 C C . GLU A 1 266 ? -2.186 1.725 29.495 1.00 82.94 266 GLU A C 1
ATOM 2027 O O . GLU A 1 266 ? -1.843 1.165 28.456 1.00 82.94 266 GLU A O 1
ATOM 2032 N N . TYR A 1 267 ? -2.831 1.056 30.456 1.00 89.75 267 TYR A N 1
ATOM 2033 C CA . TYR A 1 267 ? -3.189 -0.357 30.383 1.00 89.75 267 TYR A CA 1
ATOM 2034 C C . TYR A 1 267 ? -4.568 -0.621 30.983 1.00 89.75 267 TYR A C 1
ATOM 2036 O O . TYR A 1 267 ? -4.969 -0.004 31.969 1.00 89.75 267 TYR A O 1
ATOM 2044 N N . CYS A 1 268 ? -5.283 -1.607 30.441 1.00 90.94 268 CYS A N 1
ATOM 2045 C CA . CYS A 1 268 ? -6.563 -2.040 30.986 1.00 90.94 268 CYS A CA 1
ATOM 2046 C C . CYS A 1 268 ? -6.367 -2.706 32.365 1.00 90.94 268 CYS A C 1
ATOM 2048 O O . CYS A 1 268 ? -5.721 -3.756 32.441 1.00 90.94 268 CYS A O 1
ATOM 2050 N N . PRO A 1 269 ? -6.986 -2.208 33.456 1.00 91.38 269 PRO A N 1
ATOM 2051 C CA . PRO A 1 269 ? -6.826 -2.797 34.791 1.00 91.38 269 PRO A CA 1
ATOM 2052 C C . PRO A 1 269 ? -7.340 -4.238 34.928 1.00 91.38 269 PRO A C 1
ATOM 2054 O O . PRO A 1 269 ? -7.025 -4.916 35.906 1.00 91.38 269 PRO A O 1
ATOM 2057 N N . ASN A 1 270 ? -8.163 -4.701 33.984 1.00 90.50 270 ASN A N 1
ATOM 2058 C CA . ASN A 1 270 ? -8.770 -6.028 34.024 1.00 90.50 270 ASN A CA 1
ATOM 2059 C C . ASN A 1 270 ? -7.902 -7.107 33.356 1.00 90.50 270 ASN A C 1
ATOM 2061 O O . ASN A 1 270 ? -7.709 -8.172 33.940 1.00 90.50 270 ASN A O 1
ATOM 2065 N N . CYS A 1 271 ? -7.362 -6.848 32.159 1.00 91.38 271 CYS A N 1
ATOM 2066 C CA . CYS A 1 271 ? -6.554 -7.824 31.409 1.00 91.38 271 CYS A CA 1
ATOM 2067 C C . CYS A 1 271 ? -5.071 -7.456 31.259 1.00 91.38 271 CYS A C 1
ATOM 2069 O O . CYS A 1 271 ? -4.271 -8.330 30.933 1.00 91.38 271 CYS A O 1
ATOM 2071 N N . GLY A 1 272 ? -4.685 -6.207 31.528 1.00 91.12 272 GLY A N 1
ATOM 2072 C CA . GLY A 1 272 ? -3.307 -5.723 31.415 1.00 91.12 272 GLY A CA 1
ATOM 2073 C C . GLY A 1 272 ? -2.851 -5.362 29.998 1.00 91.12 272 GLY A C 1
ATOM 2074 O O . GLY A 1 272 ? -1.676 -5.045 29.836 1.00 91.12 272 GLY A O 1
ATOM 2075 N N . CYS A 1 273 ? -3.732 -5.409 28.992 1.00 87.31 273 CYS A N 1
ATOM 2076 C CA . CYS A 1 273 ? -3.405 -4.974 27.630 1.00 87.31 273 CYS A CA 1
ATOM 2077 C C . CYS A 1 273 ? -3.131 -3.465 27.591 1.00 87.31 273 CYS A C 1
ATOM 2079 O O . CYS A 1 273 ? -3.790 -2.711 28.309 1.00 87.31 273 CYS A O 1
ATOM 2081 N N . VAL A 1 274 ? -2.164 -3.059 26.770 1.00 87.81 274 VAL A N 1
ATOM 2082 C CA . VAL A 1 274 ? -1.752 -1.664 26.531 1.00 87.81 274 VAL A CA 1
ATOM 2083 C C . VAL A 1 274 ? -2.288 -1.181 25.188 1.00 87.81 274 VAL A C 1
ATOM 2085 O O . VAL A 1 274 ? -2.690 -2.013 24.382 1.00 87.81 274 VAL A O 1
ATOM 2088 N N . ASP A 1 275 ? -2.285 0.134 24.960 1.00 81.06 275 ASP A N 1
ATOM 2089 C CA . ASP A 1 275 ? -2.728 0.755 23.698 1.00 81.06 275 ASP A CA 1
ATOM 2090 C C . ASP A 1 275 ? -4.175 0.401 23.308 1.00 81.06 275 ASP A C 1
ATOM 2092 O O . ASP A 1 275 ? -4.534 0.339 22.136 1.00 81.06 275 ASP A O 1
ATOM 2096 N N . VAL A 1 276 ? -5.019 0.192 24.323 1.00 82.81 276 VAL A N 1
ATOM 2097 C CA . VAL A 1 276 ? -6.422 -0.206 24.180 1.00 82.81 276 VAL A CA 1
ATOM 2098 C C . VAL A 1 276 ? -7.383 0.878 24.648 1.00 82.81 276 VAL A C 1
ATOM 2100 O O . VAL A 1 276 ? -7.084 1.673 25.544 1.00 82.81 276 VAL A O 1
ATOM 2103 N N . THR A 1 277 ? -8.599 0.858 24.112 1.00 86.12 277 THR A N 1
ATOM 2104 C CA . THR A 1 277 ? -9.704 1.661 24.635 1.00 86.12 277 THR A CA 1
ATOM 2105 C C . THR A 1 277 ? -10.253 1.052 25.923 1.00 86.12 277 THR A C 1
ATOM 2107 O O . THR A 1 277 ? -10.846 -0.025 25.934 1.00 86.12 277 THR A O 1
ATOM 2110 N N . ILE A 1 278 ? -10.162 1.791 27.028 1.00 90.44 278 ILE A N 1
ATOM 2111 C CA . ILE A 1 278 ? -10.685 1.342 28.322 1.00 90.44 278 ILE A CA 1
ATOM 2112 C C . ILE A 1 278 ? -12.074 1.944 28.562 1.00 90.44 278 ILE A C 1
ATOM 2114 O O . ILE A 1 278 ? -12.259 3.164 28.578 1.00 90.44 278 ILE A O 1
ATOM 2118 N N . ILE A 1 279 ? -13.058 1.083 28.814 1.00 93.19 279 ILE A N 1
ATOM 2119 C CA . ILE A 1 279 ? -14.366 1.472 29.342 1.00 93.19 279 ILE A CA 1
ATOM 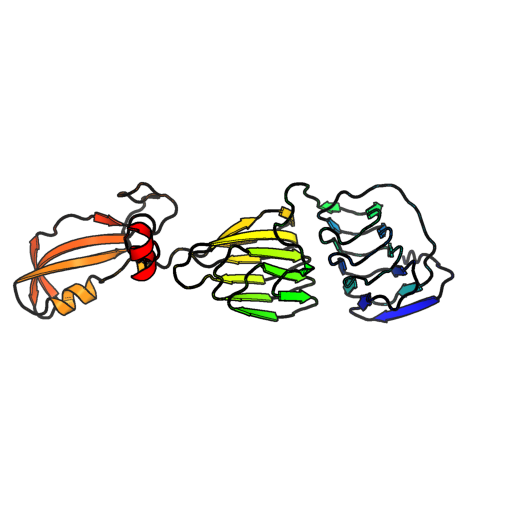2120 C C . ILE A 1 279 ? -14.514 1.000 30.786 1.00 93.19 279 ILE A C 1
ATOM 2122 O O . ILE A 1 279 ? -13.925 0.009 31.220 1.00 93.19 279 ILE A O 1
ATOM 2126 N N . GLU A 1 280 ? -15.349 1.695 31.542 1.00 93.81 280 GLU A N 1
ATOM 2127 C CA . GLU A 1 280 ? -15.771 1.259 32.862 1.00 93.81 280 GLU A CA 1
ATOM 2128 C C . GLU A 1 280 ? -17.239 0.848 32.842 1.00 93.81 280 GLU A C 1
ATOM 2130 O O . GLU A 1 280 ? -18.109 1.568 32.356 1.00 93.81 280 GLU A O 1
ATOM 2135 N N . ARG A 1 281 ? -17.523 -0.319 33.412 1.00 93.19 281 ARG A N 1
ATOM 2136 C CA . ARG A 1 281 ? -18.867 -0.789 33.717 1.00 93.19 281 ARG A CA 1
ATOM 2137 C C . ARG A 1 281 ? -19.166 -0.482 35.177 1.00 93.19 281 ARG A C 1
ATOM 2139 O O . ARG A 1 281 ? -18.442 -0.896 36.085 1.00 93.19 281 ARG A O 1
ATOM 2146 N N . ARG A 1 282 ? -20.268 0.229 35.394 1.00 94.12 282 ARG A N 1
ATOM 2147 C CA . ARG A 1 282 ? -20.752 0.642 36.711 1.00 94.12 282 ARG A CA 1
ATOM 2148 C C . ARG A 1 282 ? -22.112 0.040 36.998 1.00 94.12 282 ARG A C 1
ATOM 2150 O O . ARG A 1 282 ? -22.908 -0.213 36.094 1.00 94.12 282 ARG A O 1
ATOM 2157 N N . GLN A 1 283 ? -22.393 -0.162 38.278 1.00 93.62 283 GLN A N 1
ATOM 2158 C CA . GLN A 1 283 ? -23.692 -0.604 38.762 1.00 93.62 283 GLN A CA 1
ATOM 2159 C C . GLN A 1 283 ? -24.181 0.364 39.830 1.00 93.62 283 GLN A C 1
ATOM 2161 O O . GLN A 1 283 ? -23.467 0.623 40.784 1.00 93.62 283 GLN A O 1
ATOM 2166 N N . ARG A 1 284 ? -25.407 0.869 39.708 1.00 93.75 284 ARG A N 1
ATOM 2167 C CA . ARG A 1 284 ? -25.973 1.833 40.659 1.00 93.75 284 ARG A CA 1
ATOM 2168 C C . ARG A 1 284 ? -27.354 1.392 41.108 1.00 93.75 284 ARG A C 1
ATOM 2170 O O . ARG A 1 284 ? -28.214 1.128 40.277 1.00 93.75 284 ARG A O 1
ATOM 2177 N N . ASP A 1 285 ? -27.583 1.339 42.416 1.00 95.56 285 ASP A N 1
ATOM 2178 C CA . ASP A 1 285 ? -28.907 1.179 43.022 1.00 95.56 285 ASP A CA 1
ATOM 2179 C C . ASP A 1 285 ? -29.360 2.527 43.577 1.00 95.56 285 ASP A C 1
ATOM 2181 O O . ASP A 1 285 ? -28.787 3.053 44.535 1.00 95.56 285 ASP A O 1
ATOM 2185 N N . ALA A 1 286 ? -30.386 3.109 42.965 1.00 95.75 286 ALA A N 1
ATOM 2186 C CA . ALA A 1 286 ? -30.880 4.427 43.325 1.00 95.75 286 ALA A CA 1
ATOM 2187 C C . ALA A 1 286 ? -32.406 4.509 43.230 1.00 95.75 286 ALA A C 1
ATOM 2189 O O . ALA A 1 286 ? -33.076 3.727 42.557 1.00 95.75 286 ALA A O 1
ATOM 2190 N N . LEU A 1 287 ? -32.973 5.486 43.934 1.00 95.81 287 LEU A N 1
ATOM 2191 C CA . LEU A 1 287 ? -34.326 5.968 43.711 1.00 95.81 287 LEU A CA 1
ATOM 2192 C C . LEU A 1 287 ? -34.300 6.932 42.523 1.00 95.81 287 LEU A C 1
ATOM 2194 O O . LEU A 1 287 ? -33.690 7.998 42.611 1.00 95.81 287 LEU A O 1
ATOM 2198 N N . PHE A 1 288 ? -34.991 6.573 41.448 1.00 96.00 288 PHE A N 1
ATOM 2199 C CA . PHE A 1 288 ? -35.119 7.375 40.239 1.00 96.00 288 PHE A CA 1
ATOM 2200 C C . PHE A 1 288 ? -36.457 8.110 40.197 1.00 96.00 288 PHE A C 1
ATOM 2202 O O . PHE A 1 288 ? -37.500 7.582 40.599 1.00 96.00 288 PHE A O 1
ATOM 2209 N N . VAL A 1 289 ? -36.430 9.336 39.682 1.00 94.31 289 VAL A N 1
ATOM 2210 C CA . VAL A 1 289 ? -37.615 10.142 39.381 1.00 94.31 289 VAL A CA 1
ATOM 2211 C C . VAL A 1 289 ? -37.435 10.742 37.992 1.00 94.31 289 VAL A C 1
ATOM 2213 O O . VAL A 1 289 ? -36.557 11.576 37.794 1.00 94.31 289 VAL A O 1
ATOM 2216 N N . PHE A 1 290 ? -38.267 10.315 37.038 1.00 91.00 290 PHE A N 1
ATOM 2217 C CA . PHE A 1 290 ? -38.171 10.697 35.620 1.00 91.00 290 PHE A CA 1
ATOM 2218 C C . PHE A 1 290 ? -36.787 10.429 35.016 1.00 91.00 290 PHE A C 1
ATOM 2220 O O . PHE A 1 290 ? -36.255 11.251 34.278 1.00 91.00 290 PHE A O 1
ATOM 2227 N N . GLY A 1 291 ? -36.203 9.286 35.375 1.00 86.44 291 GLY A N 1
ATOM 2228 C CA . GLY A 1 291 ? -34.871 8.886 34.941 1.00 86.44 291 GLY A CA 1
ATOM 2229 C C . GLY A 1 291 ? -33.728 9.678 35.569 1.00 86.44 291 GLY A C 1
ATOM 2230 O O . GLY A 1 291 ? -32.590 9.496 35.186 1.00 86.44 291 GLY A O 1
ATOM 2231 N N . SER A 1 292 ? -33.973 10.520 36.572 1.00 92.69 292 SER A N 1
ATOM 2232 C CA . SER A 1 292 ? -32.890 11.147 37.335 1.00 92.69 292 SER A CA 1
ATOM 2233 C C . SER A 1 292 ? -32.723 10.443 38.682 1.00 92.69 292 SER A C 1
ATOM 2235 O O . SER A 1 292 ? -33.716 10.322 39.412 1.00 92.69 292 SER A O 1
ATOM 2237 N N . PRO A 1 293 ? -31.511 9.997 39.063 1.00 93.06 293 PRO A N 1
ATOM 2238 C CA . PRO A 1 293 ? -31.277 9.465 40.399 1.00 93.06 293 PRO A CA 1
ATOM 2239 C C . PRO A 1 293 ? -31.399 10.601 41.428 1.00 93.06 293 PRO A C 1
ATOM 2241 O O . PRO A 1 293 ? -30.655 11.578 41.385 1.00 93.06 293 PRO A O 1
ATOM 2244 N N . VAL A 1 294 ? -32.354 10.492 42.357 1.00 95.12 294 VAL A N 1
ATOM 2245 C CA . VAL A 1 294 ? -32.573 11.484 43.432 1.00 95.12 294 VAL A CA 1
ATOM 2246 C C . VAL A 1 294 ? -32.015 11.034 44.781 1.00 95.12 294 VAL A C 1
ATOM 2248 O O . VAL A 1 294 ? -31.827 11.857 45.676 1.00 95.12 294 VAL A O 1
ATOM 2251 N N . TYR A 1 295 ? -31.765 9.734 44.945 1.00 94.19 295 TYR A N 1
ATOM 2252 C CA . TYR A 1 295 ? -31.113 9.176 46.126 1.00 94.19 295 TYR A CA 1
ATOM 2253 C C . TYR A 1 295 ? -30.406 7.867 45.778 1.00 94.19 295 TYR A C 1
ATOM 2255 O O . TYR A 1 295 ? -31.065 6.924 45.348 1.00 94.19 295 TYR A O 1
ATOM 2263 N N . THR A 1 296 ? -29.097 7.792 46.000 1.00 94.19 296 THR A N 1
ATOM 2264 C CA . THR A 1 296 ? -28.306 6.578 45.766 1.00 94.19 296 THR A CA 1
ATOM 2265 C C . THR A 1 296 ? -28.243 5.735 47.037 1.00 94.19 296 THR A C 1
ATOM 2267 O O . THR A 1 296 ? -27.886 6.237 48.103 1.00 94.19 296 THR A O 1
ATOM 2270 N N . TYR A 1 297 ? -28.610 4.460 46.926 1.00 93.69 297 TYR A N 1
ATOM 2271 C CA . TYR A 1 297 ? -28.472 3.468 47.992 1.00 93.69 297 TYR A CA 1
ATOM 2272 C C . TYR A 1 297 ? -27.100 2.795 47.956 1.00 93.69 297 TYR A C 1
ATOM 2274 O O . TYR A 1 297 ? -26.517 2.567 49.014 1.00 93.69 297 TYR A O 1
ATOM 2282 N N . ASP A 1 298 ? -26.614 2.483 46.753 1.00 92.69 298 ASP A N 1
ATOM 2283 C CA . ASP A 1 298 ? -25.325 1.841 46.504 1.00 92.69 298 ASP A CA 1
ATOM 2284 C C . ASP A 1 298 ? -24.797 2.248 45.119 1.00 92.69 298 ASP A C 1
ATOM 2286 O O . ASP A 1 298 ? -25.560 2.295 44.152 1.00 92.69 298 ASP A O 1
ATOM 2290 N N . ASP A 1 299 ? -23.503 2.545 45.031 1.00 83.75 299 ASP A N 1
ATOM 2291 C CA . ASP A 1 299 ? -22.803 2.869 43.777 1.00 83.75 299 ASP A CA 1
ATOM 2292 C C . ASP A 1 299 ? -22.039 1.665 43.203 1.00 83.75 299 ASP A C 1
ATOM 2294 O O . ASP A 1 299 ? -21.342 1.804 42.199 1.00 83.75 299 ASP A O 1
ATOM 2298 N N . GLY A 1 300 ? -22.185 0.487 43.824 1.00 79.38 300 GLY A N 1
ATOM 2299 C CA . GLY A 1 300 ? -21.594 -0.751 43.337 1.00 79.38 300 GLY A CA 1
ATOM 2300 C C . GLY A 1 300 ? -20.068 -0.687 43.222 1.00 79.38 300 GLY A C 1
ATOM 2301 O O . GLY A 1 300 ? -19.399 0.198 43.758 1.00 79.38 300 GLY A O 1
ATOM 2302 N N . GLY A 1 301 ? -19.502 -1.685 42.545 1.00 81.31 301 GLY A N 1
ATOM 2303 C CA . GLY A 1 301 ? -18.103 -1.672 42.126 1.00 81.31 301 GLY A CA 1
ATOM 2304 C C . GLY A 1 301 ? -17.963 -1.155 40.697 1.00 81.31 301 GLY A C 1
ATOM 2305 O O . GLY A 1 301 ? -18.900 -1.247 39.903 1.00 81.31 301 GLY A O 1
ATOM 2306 N N . VAL A 1 302 ? -16.772 -0.658 40.372 1.00 89.56 302 VAL A N 1
ATOM 2307 C CA . VAL A 1 302 ? -16.353 -0.402 38.992 1.00 89.56 302 VAL A CA 1
ATOM 2308 C C . VAL A 1 302 ? -15.619 -1.639 38.484 1.00 89.56 302 VAL A C 1
ATOM 2310 O O . VAL A 1 302 ? -14.746 -2.165 39.178 1.00 89.56 302 VAL A O 1
ATOM 2313 N N . SER A 1 303 ? -15.969 -2.106 37.291 1.00 91.38 303 SER A N 1
ATOM 2314 C CA . SER A 1 303 ? -15.171 -3.082 36.547 1.00 91.38 303 SER A CA 1
ATOM 2315 C C . SER A 1 303 ? -14.703 -2.458 35.243 1.00 91.38 303 SER A C 1
ATOM 2317 O O . SER A 1 303 ? -15.491 -1.807 34.564 1.00 91.38 303 SER A O 1
ATOM 2319 N N . TYR A 1 304 ? -13.442 -2.667 34.892 1.00 92.50 304 TYR A N 1
ATOM 2320 C CA . TYR A 1 304 ? -12.869 -2.160 33.650 1.00 92.50 304 TYR A CA 1
ATOM 2321 C C . TYR A 1 304 ? -12.983 -3.216 32.552 1.00 92.50 304 TYR A C 1
ATOM 2323 O O . TYR A 1 304 ? -12.824 -4.408 32.815 1.00 92.50 304 TYR A O 1
ATOM 2331 N N . GLU A 1 305 ? -13.259 -2.778 31.332 1.00 92.00 305 GLU A N 1
ATOM 2332 C CA . GLU A 1 305 ? -13.262 -3.609 30.132 1.00 92.00 305 GLU A CA 1
ATOM 2333 C C . GLU A 1 305 ? -12.502 -2.871 29.017 1.00 92.00 305 GLU A C 1
ATOM 2335 O O . GLU A 1 305 ? -12.351 -1.652 29.061 1.00 92.00 305 GLU A O 1
ATOM 2340 N N . CYS A 1 306 ? -12.017 -3.603 28.024 1.00 90.12 306 CYS A N 1
ATOM 2341 C CA . CYS A 1 306 ? -11.448 -3.067 26.786 1.00 90.12 306 CYS A CA 1
ATOM 2342 C C . CYS A 1 306 ? -11.785 -4.009 25.626 1.00 90.12 306 CYS A C 1
ATOM 2344 O O . CYS A 1 306 ? -12.404 -5.051 25.850 1.00 90.12 306 CYS A O 1
ATOM 2346 N N . GLU A 1 307 ? -11.364 -3.686 24.411 1.00 85.94 307 GLU A N 1
ATOM 2347 C CA . GLU A 1 307 ? -11.528 -4.520 23.217 1.00 85.94 307 GLU A CA 1
ATOM 2348 C C . GLU A 1 307 ? -10.982 -5.950 23.379 1.00 85.94 307 GLU A C 1
ATOM 2350 O O . GLU A 1 307 ? -11.579 -6.899 22.886 1.00 85.94 307 GLU A O 1
ATOM 2355 N N . GLU A 1 308 ? -9.944 -6.152 24.185 1.00 85.44 308 GLU A N 1
ATOM 2356 C CA . GLU A 1 308 ? -9.351 -7.482 24.381 1.00 85.44 308 GLU A CA 1
ATOM 2357 C C . GLU A 1 308 ? -10.111 -8.362 25.385 1.00 85.44 308 GLU A C 1
ATOM 2359 O O . GLU A 1 308 ? -10.084 -9.590 25.318 1.00 85.44 308 GLU A O 1
ATOM 2364 N N . CYS A 1 309 ? -10.771 -7.757 26.379 1.00 87.44 309 CYS A N 1
ATOM 2365 C CA . CYS A 1 309 ? -11.421 -8.505 27.466 1.00 87.44 309 CYS A CA 1
ATOM 2366 C C . CYS A 1 309 ? -12.943 -8.359 27.511 1.00 87.44 309 CYS A C 1
ATOM 2368 O O . CYS A 1 309 ? -13.609 -9.075 28.267 1.00 87.44 309 CYS A O 1
ATOM 2370 N N . SER A 1 310 ? -13.502 -7.453 26.709 1.00 85.62 310 SER A N 1
ATOM 2371 C CA . SER A 1 310 ? -14.940 -7.300 26.565 1.00 85.62 310 SER A CA 1
ATOM 2372 C C . SER A 1 310 ? -15.477 -8.340 25.579 1.00 85.62 310 SER A C 1
ATOM 2374 O O . SER A 1 310 ? -14.953 -8.477 24.475 1.00 85.62 310 SER A O 1
ATOM 2376 N N . PRO A 1 311 ? -16.608 -9.001 25.881 1.00 77.81 311 PRO A N 1
ATOM 2377 C CA . PRO A 1 311 ? -17.309 -9.862 24.924 1.00 77.81 311 PRO A CA 1
ATOM 2378 C C . PRO A 1 311 ? -17.778 -9.148 23.644 1.00 77.81 311 PRO A C 1
ATOM 2380 O O . PRO A 1 311 ? -18.327 -9.798 22.755 1.00 77.81 311 PRO A O 1
ATOM 2383 N N . ARG A 1 312 ? -17.674 -7.814 23.594 1.00 77.25 312 ARG A N 1
ATOM 2384 C CA . ARG A 1 312 ? -18.021 -6.969 22.444 1.00 77.25 312 ARG A CA 1
ATOM 2385 C C . ARG A 1 312 ? -16.807 -6.456 21.670 1.00 77.25 312 ARG A C 1
ATOM 2387 O O . ARG A 1 312 ? -17.000 -5.802 20.649 1.00 77.25 312 ARG A O 1
ATOM 2394 N N . GLY A 1 313 ? -15.605 -6.703 22.181 1.00 70.19 313 GLY A N 1
ATOM 2395 C CA . GLY A 1 313 ? -14.365 -6.260 21.570 1.00 70.19 313 GLY A CA 1
ATOM 2396 C C . GLY A 1 313 ? -13.907 -7.173 20.438 1.00 70.19 313 GLY A C 1
ATOM 2397 O O . GLY A 1 313 ? -13.656 -6.695 19.339 1.00 70.19 313 GLY A O 1
ATOM 2398 N N . SER A 1 314 ? -13.966 -8.488 20.639 1.00 64.19 314 SER A N 1
ATOM 2399 C CA . SER A 1 314 ? -13.825 -9.454 19.545 1.00 64.19 314 SER A CA 1
ATOM 2400 C C . SER A 1 314 ? -15.167 -9.691 18.831 1.00 64.19 314 SER A C 1
ATOM 2402 O O . SER A 1 314 ? -16.233 -9.617 19.463 1.00 64.19 314 SER A O 1
ATOM 2404 N N . PRO A 1 315 ? -15.166 -10.039 17.531 1.00 56.75 315 PRO A N 1
ATOM 2405 C CA . PRO A 1 315 ? -16.358 -10.558 16.867 1.00 56.75 315 PRO A CA 1
ATOM 2406 C C . PRO A 1 315 ? -16.965 -11.705 17.667 1.00 56.75 315 PRO A C 1
ATOM 2408 O O . PRO A 1 315 ? -16.270 -12.572 18.203 1.00 56.75 315 PRO A O 1
ATOM 2411 N N . ARG A 1 316 ? -18.299 -11.766 17.697 1.00 52.31 316 ARG A N 1
ATOM 2412 C CA . ARG A 1 316 ? -18.989 -12.963 18.172 1.00 52.31 316 ARG A CA 1
ATOM 2413 C C . ARG A 1 316 ? -18.665 -14.112 17.225 1.00 52.31 316 ARG A C 1
ATOM 2415 O O . ARG A 1 316 ? -19.352 -14.295 16.224 1.00 52.31 316 ARG A O 1
ATOM 2422 N N . VAL A 1 317 ? -17.668 -14.919 17.575 1.00 54.25 317 VAL A N 1
ATOM 2423 C CA . VAL A 1 317 ? -17.466 -16.246 16.990 1.00 54.25 317 VAL A CA 1
ATOM 2424 C C . VAL A 1 317 ? -18.592 -17.149 17.507 1.00 54.25 317 VAL A C 1
ATOM 2426 O O . VAL A 1 317 ? -18.425 -17.988 18.391 1.00 54.25 317 VAL A O 1
ATOM 2429 N N . GLU A 1 318 ? -19.807 -16.920 17.014 1.00 53.41 318 GLU A N 1
ATOM 2430 C CA . GLU A 1 318 ? -20.915 -17.842 17.198 1.00 53.41 318 GLU A CA 1
ATOM 2431 C C . GLU A 1 318 ? -20.803 -18.910 16.117 1.00 53.41 318 GLU A C 1
ATOM 2433 O O . GLU A 1 318 ? -21.183 -18.690 14.972 1.00 53.41 318 GLU A O 1
ATOM 2438 N N . LEU A 1 319 ? -20.313 -20.090 16.503 1.00 51.81 319 LEU A N 1
ATOM 2439 C CA . LEU A 1 319 ? -20.388 -21.276 15.655 1.00 51.81 319 LEU A CA 1
ATOM 2440 C C . LEU A 1 319 ? -21.821 -21.435 15.146 1.00 51.81 319 LEU A C 1
ATOM 2442 O O . LEU A 1 319 ? -22.774 -21.546 15.944 1.00 51.81 319 LEU A O 1
ATOM 2446 N N . THR A 1 320 ? -21.973 -21.502 13.830 1.00 68.00 320 THR A N 1
ATOM 2447 C CA . THR A 1 320 ? -23.239 -21.851 13.199 1.00 68.00 320 THR A CA 1
ATOM 2448 C C . THR A 1 320 ? -23.721 -23.206 13.734 1.00 68.00 320 THR A C 1
ATOM 2450 O O . THR A 1 320 ? -22.932 -24.018 14.229 1.00 68.00 320 THR A O 1
ATOM 2453 N N . PRO A 1 321 ? -25.032 -23.498 13.686 1.00 64.38 321 PRO A N 1
ATOM 2454 C CA . PRO A 1 321 ? -25.552 -24.793 14.122 1.00 64.38 321 PRO A CA 1
ATOM 2455 C C . PRO A 1 321 ? -24.892 -25.997 13.434 1.00 64.38 321 PRO A C 1
ATOM 2457 O O . PRO A 1 321 ? -24.882 -27.080 14.022 1.00 64.38 321 PRO A O 1
ATOM 2460 N N . ASP A 1 322 ? -24.369 -25.815 12.220 1.00 72.31 322 ASP A N 1
ATOM 2461 C CA . ASP A 1 322 ? -23.712 -26.862 11.441 1.00 72.31 322 ASP A CA 1
ATOM 2462 C C . ASP A 1 322 ? -22.245 -27.046 11.864 1.00 72.31 322 ASP A C 1
ATOM 2464 O O . ASP A 1 322 ? -21.869 -28.174 12.181 1.00 72.31 322 ASP A O 1
ATOM 2468 N N . GLU A 1 323 ? -21.473 -25.970 12.056 1.00 66.38 323 GLU A N 1
ATOM 2469 C CA . GLU A 1 323 ? -20.114 -26.036 12.637 1.00 66.38 323 GLU A CA 1
ATOM 2470 C C . GLU A 1 323 ? -20.131 -26.607 14.063 1.00 66.38 323 GLU A C 1
ATOM 2472 O O . GLU A 1 323 ? -19.295 -27.425 14.452 1.00 66.38 323 GLU A O 1
ATOM 2477 N N . ARG A 1 324 ? -21.154 -26.248 14.853 1.00 75.56 324 ARG A N 1
ATOM 2478 C CA . ARG A 1 324 ? -21.384 -26.847 16.176 1.00 75.56 324 ARG A CA 1
ATOM 2479 C C . ARG A 1 324 ? -21.621 -28.349 16.093 1.00 75.56 324 ARG A C 1
ATOM 2481 O O . ARG A 1 324 ? -21.293 -29.057 17.038 1.00 75.56 324 ARG A O 1
ATOM 2488 N N . ARG A 1 325 ? -22.242 -28.837 15.017 1.00 73.38 325 ARG A N 1
ATOM 2489 C CA . ARG A 1 325 ? -22.560 -30.258 14.849 1.00 73.38 325 ARG A CA 1
ATOM 2490 C C . ARG A 1 325 ? -21.322 -31.059 14.438 1.00 73.38 325 ARG A C 1
ATOM 2492 O O . ARG A 1 325 ? -21.202 -32.192 14.892 1.00 73.38 325 ARG A O 1
ATOM 2499 N N . GLU A 1 326 ? -20.407 -30.466 13.671 1.00 75.44 326 GLU A N 1
ATOM 2500 C CA . GLU A 1 326 ? -19.129 -31.081 13.271 1.00 75.44 326 GLU A CA 1
ATOM 2501 C C . GLU A 1 326 ? -18.138 -31.235 14.433 1.00 75.44 326 GLU A C 1
ATOM 2503 O O . GLU A 1 326 ? -17.418 -32.227 14.501 1.00 75.44 326 GLU A O 1
ATOM 2508 N N . LEU A 1 327 ? -18.142 -30.326 15.413 1.00 65.38 327 LEU A N 1
ATOM 2509 C CA . LEU A 1 327 ? -17.278 -30.446 16.599 1.00 65.38 327 LEU A CA 1
ATOM 2510 C C . LEU A 1 327 ? -17.656 -31.604 17.543 1.00 65.38 327 LEU A C 1
ATOM 2512 O O . LEU A 1 327 ? -16.844 -32.005 18.377 1.00 65.38 327 LEU A O 1
ATOM 2516 N N . PHE A 1 328 ? -18.882 -32.129 17.442 1.00 59.94 328 PHE A N 1
ATOM 2517 C CA . PHE A 1 328 ? -19.387 -33.222 18.286 1.00 59.94 328 PHE A CA 1
ATOM 2518 C C . PHE A 1 328 ? -19.698 -34.512 17.504 1.00 59.94 328 PHE A C 1
ATOM 2520 O O . PHE A 1 328 ? -20.363 -35.402 18.049 1.00 59.94 328 PHE A O 1
ATOM 2527 N N . SER A 1 329 ? -19.237 -34.618 16.254 1.00 47.59 329 SER A N 1
ATOM 2528 C CA . SER A 1 329 ? -19.306 -35.833 15.424 1.00 47.59 329 SER A CA 1
ATOM 2529 C C . SER A 1 329 ? -17.965 -36.548 15.356 1.00 47.59 329 SER A C 1
ATOM 2531 O O . SER A 1 329 ? -17.971 -37.795 15.459 1.00 47.59 329 SER A O 1
#

Secondary structure (DSSP, 8-state):
--------SEEEEEEEEEEE-S-SPSSEEEE--SEEEE-TT-BSS-EEEES-SEEEESSPPB-----PPPSEEEEEEEEEEEE-TT-BSS-EEEES-SEEEE-TT-BSS-EEEES-SEEE-------SS-GGG-SEEEEEES-EEEEES-SSEEEEEEES-EEEEEEE-S-EEEEEEEES-EEEEEESTT--EEEEEEEEEES-EEEE-TTEEEEEEEEEEES-EEEEPPP-GGGT-SSBHHHHHHHH-EEEEEEEEEEE-----SB-TTT--BS---EEEEEEEEEEETTEEEEEEE---EEEE-TTTSTTTS------HHHHHHTT-

Radius of gyration: 28.31 Å; chains: 1; bounding box: 68×57×83 Å

Foldseek 3Di:
DDPDPPQPEAEDEDAEEDEQAQPFDPPEEEEEEAEEWQDAQLAAEEEEEEQEQEEFEADDADADDDDDRGRYYYYYHYHYYYRDRPSHNYYYYYYHYHYYWHDPNSYNYHHYYYNYNDWFYDHFDDAPDDQVQWPEEAEEEAAEDEDEATEEEYEYEYEQYEYEYYQHQEEYEYEYIEENYEYEHEHRPQHAYEYEYADGEECYEYEYECRYHYDDRYHRYDNYDYYYDADDVVLLWPAALQRQLQVVAFAWDKTKGKDFDPDPDQAFPAPGDGPWGKMKIWIWTAGHHNSDGPGTPDGHDIHIDTLVRGPRNHPPPPQDPVSVVVVVD